Protein AF-X0TX09-F1 (afdb_monomer)

Organism: NCBI:txid412755

Nearest PDB structures (foldseek):
  4jqr-assembly1_A  TM=9.108E-01  e=1.791E-09  Bacteroides caccae ATCC 43185
  9fct-assembly1_A  TM=7.808E-01  e=2.505E-09  Bacteroides thetaiotaomicron VPI-5482
  4e9k-assembly1_A-2  TM=8.462E-01  e=6.805E-08  Bacteroides ovatus ATCC 8483
  8zuh-assembly1_A  TM=3.850E-01  e=6.429E-01  Bos taurus
  5m59-assembly1_C  TM=2.644E-01  e=2.913E+00  Thermochaetoides thermophila

Sequence (280 aa):
AGWAPLPTITLDTADVVEGLYVTNNNYVCYAMLDGDAFSKKFGGDSGNDPDWFLLTITGKDVDGVVTSTVDFYLADYRFADNSADYIVNTWQYVDLTSLGAVKSLEFSLSSSDVGDWGMNTPAYFALDTLMRKSAFVYAETYTEAGVNGYINPDNNWQHAGPQDPNAVINPIFRGWATEVVSYQPAPGLAAQWSDPNMALGPVTGSNIDIVSLGDLSQQQISQGVPPGQITLLFSEPIRQADGYDFVVFENGFVSSANWGNGSVAGQMFAELGYVEVSSN

Structure (mmCIF, N/CA/C/O backbone):
data_AF-X0TX09-F1
#
_entry.id   AF-X0TX09-F1
#
loop_
_atom_site.group_PDB
_atom_site.id
_atom_site.type_symbol
_atom_site.label_atom_id
_atom_site.label_alt_id
_atom_site.label_comp_id
_atom_site.label_asym_id
_atom_site.label_entity_id
_atom_site.label_seq_id
_atom_site.pdbx_PDB_ins_code
_atom_site.Cartn_x
_atom_site.Cartn_y
_atom_site.Cartn_z
_atom_site.occupancy
_atom_site.B_iso_or_equiv
_atom_site.auth_seq_id
_atom_site.auth_comp_id
_atom_site.auth_asym_id
_atom_site.auth_atom_id
_atom_site.pdbx_PDB_model_num
ATOM 1 N N . ALA A 1 1 ? 29.639 -10.937 -12.714 1.00 44.50 1 ALA A N 1
ATOM 2 C CA . ALA A 1 1 ? 28.427 -11.351 -11.979 1.00 44.50 1 ALA A CA 1
ATOM 3 C C . ALA A 1 1 ? 28.803 -11.628 -10.524 1.00 44.50 1 ALA A C 1
ATOM 5 O O . ALA A 1 1 ? 29.465 -12.622 -10.249 1.00 44.50 1 ALA A O 1
ATOM 6 N N . GLY A 1 2 ? 28.522 -10.688 -9.620 1.00 43.94 2 GLY A N 1
ATOM 7 C CA . GLY A 1 2 ? 28.870 -10.792 -8.201 1.00 43.94 2 GLY A CA 1
ATOM 8 C C . GLY A 1 2 ? 27.739 -11.418 -7.386 1.00 43.94 2 GLY A C 1
ATOM 9 O O . GLY A 1 2 ? 26.674 -10.831 -7.304 1.00 43.94 2 GLY A O 1
ATOM 10 N N . TRP A 1 3 ? 27.996 -12.616 -6.856 1.00 54.81 3 TRP A N 1
ATOM 11 C CA . TRP A 1 3 ? 27.703 -13.206 -5.531 1.00 54.81 3 TRP A CA 1
ATOM 12 C C . TRP A 1 3 ? 26.620 -12.667 -4.561 1.00 54.81 3 TRP A C 1
ATOM 14 O O . TRP A 1 3 ? 26.643 -13.058 -3.395 1.00 54.81 3 TRP A O 1
ATOM 24 N N . ALA A 1 4 ? 25.650 -11.857 -4.977 1.00 63.19 4 ALA A N 1
ATOM 25 C CA . ALA A 1 4 ? 24.446 -11.597 -4.186 1.00 63.19 4 ALA A CA 1
ATOM 26 C C . ALA A 1 4 ? 23.253 -12.346 -4.806 1.00 63.19 4 ALA A C 1
ATOM 28 O O . ALA A 1 4 ? 23.084 -12.284 -6.027 1.00 63.19 4 ALA A O 1
ATOM 29 N N . PRO A 1 5 ? 22.444 -13.076 -4.013 1.00 76.00 5 PRO A N 1
ATOM 30 C CA . PRO A 1 5 ? 21.169 -13.592 -4.502 1.00 76.00 5 PRO A CA 1
ATOM 31 C C . PRO A 1 5 ? 20.287 -12.419 -4.945 1.00 76.00 5 PRO A C 1
ATOM 33 O O . PRO A 1 5 ? 20.420 -11.311 -4.417 1.00 76.00 5 PRO A O 1
ATOM 36 N N . LEU A 1 6 ? 19.406 -12.652 -5.922 1.00 84.44 6 LEU A N 1
ATOM 37 C CA . LEU A 1 6 ? 18.465 -11.622 -6.354 1.00 84.44 6 LEU A CA 1
ATOM 38 C C . LEU A 1 6 ? 17.625 -11.150 -5.156 1.00 84.44 6 LEU A C 1
ATOM 40 O O . LEU A 1 6 ? 17.320 -11.955 -4.264 1.00 84.44 6 LEU A O 1
ATOM 44 N N . PRO A 1 7 ? 17.236 -9.862 -5.113 1.00 91.81 7 PRO A N 1
ATOM 45 C CA . PRO A 1 7 ? 16.281 -9.381 -4.127 1.00 91.81 7 PRO A CA 1
ATOM 46 C C . PRO A 1 7 ? 15.058 -10.299 -4.104 1.00 91.81 7 PRO A C 1
ATOM 48 O O . PRO A 1 7 ? 14.473 -10.587 -5.148 1.00 91.81 7 PRO A O 1
ATOM 51 N N . THR A 1 8 ? 14.721 -10.799 -2.917 1.00 95.25 8 THR A N 1
ATOM 52 C CA . THR A 1 8 ? 13.690 -11.824 -2.739 1.00 95.25 8 THR A CA 1
ATOM 53 C C . THR A 1 8 ? 12.787 -11.457 -1.572 1.00 95.25 8 THR A C 1
ATOM 55 O O . THR A 1 8 ? 13.274 -11.174 -0.477 1.00 95.25 8 THR A O 1
ATOM 58 N N . ILE A 1 9 ? 11.473 -11.535 -1.776 1.00 95.12 9 ILE A N 1
ATOM 59 C CA . ILE A 1 9 ? 10.480 -11.550 -0.696 1.00 95.12 9 ILE A CA 1
ATOM 60 C C . ILE A 1 9 ? 10.050 -12.998 -0.476 1.00 95.12 9 ILE A C 1
ATOM 62 O O . ILE A 1 9 ? 9.703 -13.688 -1.430 1.00 95.12 9 ILE A O 1
ATOM 66 N N . THR A 1 10 ? 10.055 -13.460 0.774 1.00 95.50 10 THR A N 1
ATOM 67 C CA . THR A 1 10 ? 9.573 -14.800 1.150 1.00 95.50 10 THR A CA 1
ATOM 68 C C . THR A 1 10 ? 8.326 -14.670 2.012 1.00 95.50 10 THR A C 1
ATOM 70 O O . THR A 1 10 ? 8.327 -13.926 2.988 1.00 95.50 10 THR A O 1
ATOM 73 N N . LEU A 1 11 ? 7.269 -15.395 1.653 1.00 91.62 11 LEU A N 1
ATOM 74 C CA . LEU A 1 11 ? 6.019 -15.440 2.407 1.00 91.62 11 LEU A CA 1
ATOM 75 C C . LEU A 1 11 ? 6.108 -16.481 3.529 1.00 91.62 11 LEU A C 1
ATOM 77 O O . LEU A 1 11 ? 6.751 -17.520 3.361 1.00 91.62 11 LEU A O 1
ATOM 81 N N . ASP A 1 12 ? 5.415 -16.270 4.649 1.00 90.06 12 ASP A N 1
ATOM 82 C CA . ASP A 1 12 ? 5.381 -17.240 5.758 1.00 90.06 12 ASP A CA 1
ATOM 83 C C . ASP A 1 12 ? 4.742 -18.570 5.337 1.00 90.06 12 ASP A C 1
ATOM 85 O O . ASP A 1 12 ? 5.216 -19.654 5.685 1.00 90.06 12 ASP A O 1
ATOM 89 N N . THR A 1 13 ? 3.730 -18.499 4.475 1.00 88.31 13 THR A N 1
ATOM 90 C CA . THR A 1 13 ? 3.063 -19.638 3.835 1.00 88.31 13 THR A CA 1
ATOM 91 C C . THR A 1 13 ? 2.939 -19.381 2.337 1.00 88.31 13 THR A C 1
ATOM 93 O O . THR A 1 13 ? 2.948 -18.229 1.913 1.00 88.31 13 THR A O 1
ATOM 96 N N . ALA A 1 14 ? 2.914 -20.447 1.532 1.00 91.62 14 ALA A N 1
ATOM 97 C CA . ALA A 1 14 ? 2.706 -20.285 0.098 1.00 91.62 14 ALA A CA 1
ATOM 98 C C . ALA A 1 14 ? 1.273 -19.814 -0.158 1.00 91.62 14 ALA A C 1
ATOM 100 O O . ALA A 1 14 ? 0.335 -20.396 0.385 1.00 91.62 14 ALA A O 1
ATOM 101 N N . ASP A 1 15 ? 1.124 -18.775 -0.970 1.00 90.94 15 ASP A N 1
ATOM 102 C CA . ASP A 1 15 ? -0.154 -18.111 -1.199 1.00 90.94 15 ASP A CA 1
ATOM 103 C C . ASP A 1 15 ? -0.186 -17.456 -2.584 1.00 90.94 15 ASP A C 1
ATOM 105 O O . ASP A 1 15 ? 0.848 -17.272 -3.228 1.00 90.94 15 ASP A O 1
ATOM 109 N N . VAL A 1 16 ? -1.377 -17.113 -3.062 1.00 90.69 16 VAL A N 1
ATOM 110 C CA . VAL A 1 16 ? -1.533 -16.293 -4.263 1.00 90.69 16 VAL A CA 1
ATOM 111 C C . VAL A 1 16 ? -1.270 -14.840 -3.888 1.00 90.69 16 VAL A C 1
ATOM 113 O O . VAL A 1 16 ? -1.861 -14.314 -2.949 1.00 90.69 16 VAL A O 1
ATOM 116 N N . VAL A 1 17 ? -0.406 -14.170 -4.641 1.00 91.81 17 VAL A N 1
ATOM 117 C CA . VAL A 1 17 ? -0.196 -12.723 -4.532 1.00 91.81 17 VAL A CA 1
ATOM 118 C C . VAL A 1 17 ? -1.056 -12.052 -5.600 1.00 91.81 17 VAL A C 1
ATOM 120 O O . VAL A 1 17 ? -0.924 -12.366 -6.777 1.00 91.81 17 VAL A O 1
ATOM 123 N N . GLU A 1 18 ? -1.962 -11.162 -5.194 1.00 91.56 18 GLU A N 1
ATOM 124 C CA . GLU A 1 18 ? -2.808 -10.393 -6.116 1.00 91.56 18 GLU A CA 1
ATOM 125 C C . GLU A 1 18 ? -1.971 -9.393 -6.902 1.00 91.56 18 GLU A C 1
ATOM 127 O O . GLU A 1 18 ? -2.097 -9.288 -8.115 1.00 91.56 18 GLU A O 1
ATOM 132 N N . GLY A 1 19 ? -1.099 -8.660 -6.219 1.00 93.56 19 GLY A N 1
ATOM 133 C CA . GLY A 1 19 ? -0.280 -7.652 -6.863 1.00 93.56 19 GLY A CA 1
ATOM 134 C C . GLY A 1 19 ? 0.569 -6.872 -5.882 1.00 93.56 19 GLY A C 1
ATOM 135 O O . GLY A 1 19 ? 0.615 -7.171 -4.689 1.00 93.56 19 GLY A O 1
ATOM 136 N N . LEU A 1 20 ? 1.244 -5.860 -6.399 1.00 95.31 20 LEU A N 1
ATOM 137 C CA . LEU A 1 20 ? 2.030 -4.908 -5.622 1.00 95.31 20 LEU A CA 1
ATOM 138 C C . LEU A 1 20 ? 2.088 -3.568 -6.351 1.00 95.31 20 LEU A C 1
ATOM 140 O O . LEU A 1 20 ? 1.718 -3.488 -7.523 1.00 95.31 20 LEU A O 1
ATOM 144 N N . TYR A 1 21 ? 2.563 -2.529 -5.674 1.00 95.88 21 TYR A N 1
ATOM 145 C CA . TYR A 1 21 ? 2.831 -1.241 -6.299 1.00 95.88 21 TYR A CA 1
ATOM 146 C C . TYR A 1 21 ? 4.329 -1.052 -6.517 1.00 95.88 21 TYR A C 1
ATOM 148 O O . TYR A 1 21 ? 5.138 -1.386 -5.651 1.00 95.88 21 TYR A O 1
ATOM 156 N N . VAL A 1 22 ? 4.701 -0.501 -7.672 1.00 98.06 22 VAL A N 1
ATOM 157 C CA . VAL A 1 22 ? 6.089 -0.148 -8.005 1.00 98.06 22 VAL A CA 1
ATOM 158 C C . VAL A 1 22 ? 6.201 1.273 -8.533 1.00 98.06 22 VAL A C 1
ATOM 160 O O . VAL A 1 22 ? 5.259 1.817 -9.110 1.00 98.06 22 VAL A O 1
ATOM 163 N N . THR A 1 23 ? 7.377 1.867 -8.366 1.00 98.31 23 THR A N 1
ATOM 164 C CA . THR A 1 23 ? 7.778 3.099 -9.053 1.00 98.31 23 THR A CA 1
ATOM 165 C C . THR A 1 23 ? 9.300 3.155 -9.194 1.00 98.31 23 THR A C 1
ATOM 167 O O . THR A 1 23 ? 10.031 2.429 -8.511 1.00 98.31 23 THR A O 1
ATOM 170 N N . ASN A 1 24 ? 9.810 4.024 -10.065 1.00 98.31 24 ASN A N 1
ATOM 171 C CA . ASN A 1 24 ? 11.234 4.342 -10.068 1.00 98.31 24 ASN A CA 1
ATOM 172 C C . ASN A 1 24 ? 11.590 5.190 -8.842 1.00 98.31 24 ASN A C 1
ATOM 174 O O . ASN A 1 24 ? 10.818 6.047 -8.405 1.00 98.31 24 ASN A O 1
ATOM 178 N N . ASN A 1 25 ? 12.796 4.994 -8.308 1.00 94.25 25 ASN A N 1
ATOM 179 C CA . ASN A 1 25 ? 13.342 5.932 -7.331 1.00 94.25 25 ASN A CA 1
ATOM 180 C C . ASN A 1 25 ? 13.900 7.187 -8.034 1.00 94.25 25 ASN A C 1
ATOM 182 O O . ASN A 1 25 ? 14.002 7.243 -9.262 1.00 94.25 25 ASN A O 1
ATOM 186 N N . ASN A 1 26 ? 14.294 8.200 -7.254 1.00 94.69 26 ASN A N 1
ATOM 187 C CA . ASN A 1 26 ? 14.781 9.460 -7.821 1.00 94.69 26 ASN A CA 1
ATOM 188 C C . ASN A 1 26 ? 16.004 9.270 -8.734 1.00 94.69 26 ASN A C 1
ATOM 190 O O . ASN A 1 26 ? 16.086 9.904 -9.781 1.00 94.69 26 ASN A O 1
ATOM 194 N N . TYR A 1 27 ? 16.938 8.398 -8.352 1.00 95.06 27 TYR A N 1
ATOM 195 C CA . TYR A 1 27 ? 18.190 8.221 -9.068 1.00 95.06 27 TYR A CA 1
ATOM 196 C C . TYR A 1 27 ? 17.943 7.645 -10.462 1.00 95.06 27 TYR A C 1
ATOM 198 O O . TYR A 1 27 ? 18.428 8.202 -11.442 1.00 95.06 27 TYR A O 1
ATOM 206 N N . VAL A 1 28 ? 17.134 6.589 -10.563 1.00 95.94 28 VAL A N 1
ATOM 207 C CA . VAL A 1 28 ? 16.839 5.932 -11.844 1.00 95.94 28 VAL A CA 1
ATOM 208 C C . VAL A 1 28 ? 16.058 6.883 -12.755 1.00 95.94 28 VAL A C 1
ATOM 210 O O . VAL A 1 28 ? 16.394 7.006 -13.930 1.00 95.94 28 VAL A O 1
ATOM 213 N N . CYS A 1 29 ? 15.086 7.626 -12.208 1.00 96.06 29 CYS A N 1
ATOM 214 C CA . CYS A 1 29 ? 14.361 8.656 -12.958 1.00 96.06 29 CYS A CA 1
ATOM 215 C C . CYS A 1 29 ? 15.306 9.678 -13.601 1.00 96.06 29 CYS A C 1
ATOM 217 O O . CYS A 1 29 ? 15.217 9.906 -14.803 1.00 96.06 29 CYS A O 1
ATOM 219 N N . TYR A 1 30 ? 16.218 10.279 -12.829 1.00 97.19 30 TYR A N 1
ATOM 220 C CA . TYR A 1 30 ? 17.146 11.279 -13.367 1.00 97.19 30 TYR A CA 1
ATOM 221 C C . TYR A 1 30 ? 18.175 10.675 -14.325 1.00 97.19 30 TYR A C 1
ATOM 223 O O . TYR A 1 30 ? 18.475 11.288 -15.345 1.00 97.19 30 TYR A O 1
ATOM 231 N N . ALA A 1 31 ? 18.662 9.462 -14.053 1.00 97.38 31 ALA A N 1
ATOM 232 C CA . ALA A 1 31 ? 19.574 8.769 -14.959 1.00 97.38 31 ALA A CA 1
ATOM 233 C C . ALA A 1 31 ? 18.937 8.547 -16.342 1.00 97.38 31 ALA A C 1
ATOM 235 O O . ALA A 1 31 ? 19.586 8.787 -17.354 1.00 97.38 31 ALA A O 1
ATOM 236 N N . MET A 1 32 ? 17.658 8.161 -16.403 1.00 98.06 32 MET A N 1
ATOM 237 C CA . MET A 1 32 ? 16.949 7.992 -17.678 1.00 98.06 32 MET A CA 1
ATOM 238 C C . MET A 1 32 ? 16.564 9.332 -18.326 1.00 98.06 32 MET A C 1
ATOM 240 O O . MET A 1 32 ? 16.654 9.459 -19.545 1.00 98.06 32 MET A O 1
ATOM 244 N N . LEU A 1 33 ? 16.158 10.340 -17.544 1.00 96.94 33 LEU A N 1
ATOM 245 C CA . LEU A 1 33 ? 15.747 11.655 -18.065 1.00 96.94 33 LEU A CA 1
ATOM 246 C C . LEU A 1 33 ? 16.909 12.469 -18.645 1.00 96.94 33 LEU A C 1
ATOM 248 O O . LEU A 1 33 ? 16.769 13.066 -19.715 1.00 96.94 33 LEU A O 1
ATOM 252 N N . ASP A 1 34 ? 18.036 12.498 -17.934 1.00 97.00 34 ASP A N 1
ATOM 253 C CA . ASP A 1 34 ? 19.136 13.431 -18.192 1.00 97.00 34 ASP A CA 1
ATOM 254 C C . ASP A 1 34 ? 20.441 12.726 -18.594 1.00 97.00 34 ASP A C 1
ATOM 256 O O . ASP A 1 34 ? 21.324 13.356 -19.181 1.00 97.00 34 ASP A O 1
ATOM 260 N N . GLY A 1 35 ? 20.563 11.422 -18.328 1.00 96.31 35 GLY A N 1
ATOM 261 C CA . GLY A 1 35 ? 21.836 10.709 -18.394 1.00 96.31 35 GLY A CA 1
ATOM 262 C C . GLY A 1 35 ? 22.764 11.065 -17.228 1.00 96.31 35 GLY A C 1
ATOM 263 O O . GLY A 1 35 ? 22.536 12.004 -16.463 1.00 96.31 35 GLY A O 1
ATOM 264 N N . ASP A 1 36 ? 23.850 10.313 -17.087 1.00 93.50 36 ASP A N 1
ATOM 265 C CA . ASP A 1 36 ? 24.949 10.645 -16.181 1.00 93.50 36 ASP A CA 1
ATOM 266 C C . ASP A 1 36 ? 26.302 10.190 -16.765 1.00 93.50 36 ASP A C 1
ATOM 268 O O . ASP A 1 36 ? 26.444 9.988 -17.970 1.00 93.50 36 ASP A O 1
ATOM 272 N N . ALA A 1 37 ? 27.347 10.092 -15.935 1.00 93.25 37 ALA A N 1
ATOM 273 C CA . ALA A 1 37 ? 28.673 9.666 -16.392 1.00 93.25 37 ALA A CA 1
ATOM 274 C C . ALA A 1 37 ? 28.728 8.197 -16.868 1.00 93.25 37 ALA A C 1
ATOM 276 O O . ALA A 1 37 ? 29.724 7.800 -17.476 1.00 93.25 37 ALA A O 1
ATOM 277 N N . PHE A 1 38 ? 27.702 7.399 -16.569 1.00 93.12 38 PHE A N 1
ATOM 278 C CA . PHE A 1 38 ? 27.614 5.972 -16.870 1.00 93.12 38 PHE A CA 1
ATOM 279 C C . PHE A 1 38 ? 26.383 5.635 -17.717 1.00 93.12 38 PHE A C 1
ATOM 281 O O . PHE A 1 38 ? 26.505 4.862 -18.663 1.00 93.12 38 PHE A O 1
ATOM 288 N N . SER A 1 39 ? 25.227 6.211 -17.385 1.00 95.38 39 SER A N 1
ATOM 289 C CA . SER A 1 39 ? 23.939 5.954 -18.031 1.00 95.38 39 SER A CA 1
ATOM 290 C C . SER A 1 39 ? 23.678 6.950 -19.151 1.00 95.38 39 SER A C 1
ATOM 292 O O . SER A 1 39 ? 23.946 8.146 -19.006 1.00 95.38 39 SER A O 1
ATOM 294 N N . LYS A 1 40 ? 23.089 6.488 -20.251 1.00 96.00 40 LYS A N 1
ATOM 295 C CA . LYS A 1 40 ? 22.633 7.388 -21.315 1.00 96.00 40 LYS A CA 1
ATOM 296 C C . LYS A 1 40 ? 21.235 7.927 -21.016 1.00 96.00 40 LYS A C 1
ATOM 298 O O . LYS A 1 40 ? 20.409 7.251 -20.408 1.00 96.00 40 LYS A O 1
ATOM 303 N N . LYS A 1 41 ? 20.949 9.118 -21.539 1.00 97.75 41 LYS A N 1
ATOM 304 C CA . LYS A 1 41 ? 19.585 9.647 -21.610 1.00 97.75 41 LYS A CA 1
ATOM 305 C C . LYS A 1 41 ? 18.714 8.758 -22.509 1.00 97.75 41 LYS A C 1
ATOM 307 O O . LYS A 1 41 ? 19.105 8.450 -23.639 1.00 97.75 41 LYS A O 1
ATOM 312 N N . PHE A 1 42 ? 17.525 8.398 -22.036 1.00 98.38 42 PHE A N 1
ATOM 313 C CA . PHE A 1 42 ? 16.543 7.640 -22.811 1.00 98.38 42 PHE A CA 1
ATOM 314 C C . PHE A 1 42 ? 15.946 8.491 -23.938 1.00 98.38 42 PHE A C 1
ATOM 316 O O . PHE A 1 42 ? 15.734 9.697 -23.786 1.00 98.38 42 PHE A O 1
ATOM 323 N N . GLY A 1 43 ? 15.740 7.873 -25.102 1.00 97.44 43 GLY A N 1
ATOM 324 C CA . GLY A 1 43 ? 15.381 8.571 -26.339 1.00 97.44 43 GLY A CA 1
ATOM 325 C C . GLY A 1 43 ? 16.577 9.254 -27.020 1.00 97.44 43 GLY A C 1
ATOM 326 O O . GLY A 1 43 ? 16.457 9.726 -28.152 1.00 97.44 43 GLY A O 1
ATOM 327 N N . GLY A 1 44 ? 17.749 9.295 -26.381 1.00 95.44 44 GLY A N 1
ATOM 328 C CA . GLY A 1 44 ? 18.939 9.959 -26.910 1.00 95.44 44 GLY A CA 1
ATOM 329 C C . GLY A 1 44 ? 18.740 11.464 -27.141 1.00 95.44 44 GLY A C 1
ATOM 330 O O . GLY A 1 44 ? 17.795 12.090 -26.649 1.00 95.44 44 GLY A O 1
ATOM 331 N N . ASP A 1 45 ? 19.633 12.072 -27.925 1.00 92.81 45 ASP A N 1
ATOM 332 C CA . ASP A 1 45 ? 19.590 13.518 -28.203 1.00 92.81 45 ASP A CA 1
ATOM 333 C C . ASP A 1 45 ? 18.361 13.928 -29.027 1.00 92.81 45 ASP A C 1
ATOM 335 O O . ASP A 1 45 ? 17.858 15.045 -28.901 1.00 92.81 45 ASP A O 1
ATOM 339 N N . SER A 1 46 ? 17.880 13.021 -29.881 1.00 92.69 46 SER A N 1
ATOM 340 C CA . SER A 1 46 ? 16.750 13.272 -30.780 1.00 92.69 46 SER A CA 1
ATOM 341 C C . SER A 1 46 ? 15.388 12.947 -30.162 1.00 92.69 46 SER A C 1
ATOM 343 O O . SER A 1 46 ? 14.364 13.332 -30.726 1.00 92.69 46 SER A O 1
ATOM 345 N N . GLY A 1 47 ? 15.378 12.236 -29.032 1.00 93.38 47 GLY A N 1
ATOM 346 C CA . GLY A 1 47 ? 14.183 11.674 -28.41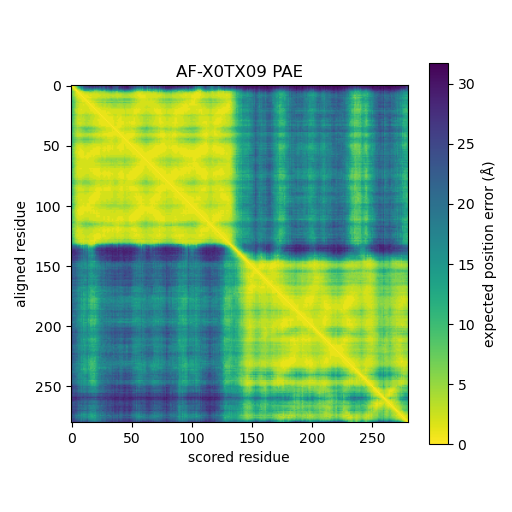1 1.00 93.38 47 GLY A CA 1
ATOM 347 C C . GLY A 1 47 ? 13.655 10.396 -29.071 1.00 93.38 47 GLY A C 1
ATOM 348 O O . GLY A 1 47 ? 12.604 9.947 -28.651 1.00 93.38 47 GLY A O 1
ATOM 349 N N . ASN A 1 48 ? 14.321 9.835 -30.091 1.00 95.31 48 ASN A N 1
ATOM 350 C CA . ASN A 1 48 ? 13.825 8.695 -30.883 1.00 95.31 48 ASN A CA 1
ATOM 351 C C . ASN A 1 48 ? 14.555 7.366 -30.629 1.00 95.31 48 ASN A C 1
ATOM 353 O O . ASN A 1 48 ? 14.265 6.380 -31.311 1.00 95.31 48 ASN A O 1
ATOM 357 N N . ASP A 1 49 ? 15.548 7.330 -29.739 1.00 97.38 49 ASP A N 1
ATOM 358 C CA . ASP A 1 49 ? 16.237 6.074 -29.446 1.00 97.38 49 ASP A CA 1
ATOM 359 C C . ASP A 1 49 ? 15.273 5.119 -28.714 1.00 97.38 49 ASP A C 1
ATOM 361 O O . ASP A 1 49 ? 14.698 5.505 -27.695 1.00 97.38 49 ASP A O 1
ATOM 365 N N . PRO A 1 50 ? 15.098 3.874 -29.197 1.00 97.44 50 PRO A N 1
ATOM 366 C CA . PRO A 1 50 ? 14.158 2.930 -28.606 1.00 97.44 50 PRO A CA 1
ATOM 367 C C . PRO A 1 50 ? 14.717 2.367 -27.297 1.00 97.44 50 PRO A C 1
ATOM 369 O O . PRO A 1 50 ? 15.382 1.326 -27.281 1.00 97.44 50 PRO A O 1
ATOM 372 N N . ASP A 1 51 ? 14.435 3.061 -26.200 1.00 98.56 51 ASP A N 1
ATOM 373 C CA . ASP A 1 51 ? 14.908 2.710 -24.866 1.00 98.56 51 ASP A CA 1
ATOM 374 C C . ASP A 1 51 ? 13.824 2.116 -23.973 1.00 98.56 51 ASP A C 1
ATOM 376 O O . ASP A 1 51 ? 12.634 2.326 -24.184 1.00 98.56 51 ASP A O 1
ATOM 380 N N . TRP A 1 52 ? 14.226 1.330 -22.979 1.00 98.69 52 TRP A N 1
ATOM 381 C CA . TRP A 1 52 ? 13.299 0.730 -22.024 1.00 98.69 52 TRP A CA 1
ATOM 382 C C . TRP A 1 52 ? 14.016 0.310 -20.746 1.00 98.69 52 TRP A C 1
ATOM 384 O O . TRP A 1 52 ? 15.204 -0.011 -20.756 1.00 98.69 52 TRP A O 1
ATOM 394 N N . PHE A 1 53 ? 13.262 0.261 -19.651 1.00 98.81 53 PHE A N 1
ATOM 395 C CA . PHE A 1 53 ? 13.705 -0.271 -18.368 1.00 98.81 53 PHE A CA 1
ATOM 396 C C . PHE A 1 53 ? 12.637 -1.222 -17.829 1.00 98.81 53 PHE A C 1
ATOM 398 O O . PHE A 1 53 ? 11.474 -0.842 -17.701 1.00 98.81 53 PHE A O 1
ATOM 405 N N . LEU A 1 54 ? 13.009 -2.473 -17.566 1.00 98.75 54 LEU A N 1
ATOM 406 C CA . LEU A 1 54 ? 12.094 -3.576 -17.280 1.00 98.75 54 LEU A CA 1
ATOM 407 C C . LEU A 1 54 ? 12.364 -4.174 -15.902 1.00 98.75 54 LEU A C 1
ATOM 409 O O . LEU A 1 54 ? 13.489 -4.579 -15.602 1.00 98.75 54 LEU A O 1
ATOM 413 N N . LEU A 1 55 ? 11.299 -4.304 -15.116 1.00 98.69 55 LEU A N 1
ATOM 414 C CA . LEU A 1 55 ? 11.229 -5.138 -13.927 1.00 98.69 55 LEU A CA 1
ATOM 415 C C . LEU A 1 55 ? 10.597 -6.484 -14.282 1.00 98.69 55 LEU A C 1
ATOM 417 O O . LEU A 1 55 ? 9.462 -6.530 -14.747 1.00 98.69 55 LEU A O 1
ATOM 421 N N . THR A 1 56 ? 11.303 -7.572 -13.992 1.00 98.69 56 THR A N 1
ATOM 422 C CA . THR A 1 56 ? 10.765 -8.934 -14.060 1.00 98.69 56 THR A CA 1
ATOM 423 C C . THR A 1 56 ? 10.575 -9.470 -12.647 1.00 98.69 56 THR A C 1
ATOM 425 O O . THR A 1 56 ? 11.520 -9.514 -11.852 1.00 98.69 56 THR A O 1
ATOM 428 N N . ILE A 1 57 ? 9.349 -9.889 -12.343 1.00 98.62 57 ILE A N 1
ATOM 429 C CA . ILE A 1 57 ? 8.925 -10.449 -11.060 1.00 98.62 57 ILE A CA 1
ATOM 430 C C . ILE A 1 57 ? 8.690 -11.944 -11.258 1.00 98.62 57 ILE A C 1
ATOM 432 O O . ILE A 1 57 ? 7.790 -12.356 -11.987 1.00 98.62 57 ILE A O 1
ATOM 436 N N . THR A 1 58 ? 9.521 -12.768 -10.627 1.00 98.56 58 THR A N 1
ATOM 437 C CA . THR A 1 58 ? 9.489 -14.228 -10.752 1.00 98.56 58 THR A CA 1
ATOM 438 C C . THR A 1 58 ? 8.840 -14.845 -9.524 1.00 98.56 58 THR A C 1
ATOM 440 O O . THR A 1 58 ? 9.351 -14.697 -8.414 1.00 98.56 58 THR A O 1
ATOM 443 N N . GLY A 1 59 ? 7.741 -15.569 -9.720 1.00 98.12 59 GLY A N 1
ATOM 444 C CA . GLY A 1 59 ? 7.111 -16.372 -8.677 1.00 98.12 59 GLY A CA 1
ATOM 445 C C .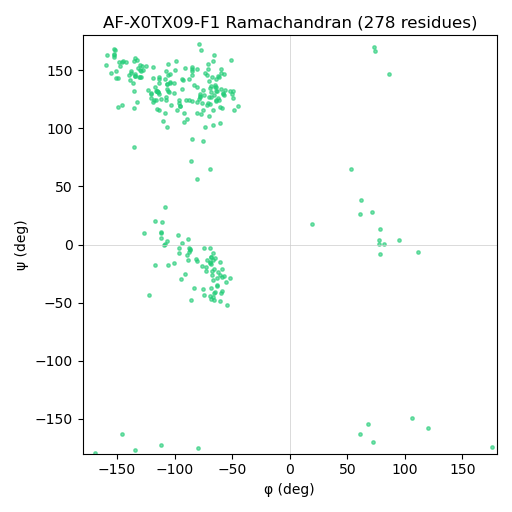 GLY A 1 59 ? 7.788 -17.731 -8.537 1.00 98.12 59 GLY A C 1
ATOM 446 O O . GLY A 1 59 ? 8.093 -18.374 -9.543 1.00 98.12 59 GLY A O 1
ATOM 447 N N . LYS A 1 60 ? 8.021 -18.186 -7.304 1.00 98.12 60 LYS A N 1
ATOM 448 C CA . LYS A 1 60 ? 8.558 -19.524 -7.015 1.00 98.12 60 LYS A CA 1
ATOM 449 C C . LYS A 1 60 ? 7.735 -20.249 -5.965 1.00 98.12 60 LYS A C 1
ATOM 451 O O . LYS A 1 60 ? 7.257 -19.620 -5.026 1.00 98.12 60 LYS A O 1
ATOM 456 N N . ASP A 1 61 ? 7.582 -21.559 -6.106 1.00 96.50 61 ASP A N 1
ATOM 457 C CA . ASP A 1 61 ? 6.872 -22.412 -5.151 1.00 96.50 61 ASP A CA 1
ATOM 458 C C . ASP A 1 61 ? 7.726 -22.778 -3.919 1.00 96.50 61 ASP A C 1
ATOM 460 O O . ASP A 1 61 ? 8.833 -22.273 -3.720 1.00 96.50 61 ASP A O 1
ATOM 464 N N . VAL A 1 62 ? 7.188 -23.644 -3.054 1.00 96.31 62 VAL A N 1
ATOM 465 C CA . VAL A 1 62 ? 7.848 -24.082 -1.809 1.00 96.31 62 VAL A CA 1
ATOM 466 C C . VAL A 1 62 ? 9.162 -24.831 -2.031 1.00 96.31 62 VAL A C 1
ATOM 468 O O . VAL A 1 62 ? 10.005 -24.824 -1.135 1.00 96.31 62 VAL A O 1
ATOM 471 N N . ASP A 1 63 ? 9.346 -25.431 -3.207 1.00 96.06 63 ASP A N 1
ATOM 472 C CA . ASP A 1 63 ? 10.550 -26.166 -3.595 1.00 96.06 63 ASP A CA 1
ATOM 473 C C . ASP A 1 63 ? 11.549 -25.264 -4.349 1.00 96.06 63 ASP A C 1
ATOM 475 O O . ASP A 1 63 ? 12.626 -25.707 -4.755 1.00 96.06 63 ASP A O 1
ATOM 479 N N . GLY A 1 64 ? 11.216 -23.978 -4.521 1.00 95.19 64 GLY A N 1
ATOM 480 C CA . GLY A 1 64 ? 12.023 -22.994 -5.240 1.00 95.19 64 GLY A CA 1
ATOM 481 C C . GLY A 1 64 ? 11.905 -23.093 -6.762 1.00 95.19 64 GLY A C 1
ATOM 482 O O . GLY A 1 64 ? 12.718 -22.495 -7.476 1.00 95.19 64 GLY A O 1
ATOM 483 N N . VAL A 1 65 ? 10.920 -23.834 -7.275 1.00 97.06 65 VAL A N 1
ATOM 484 C CA . VAL A 1 65 ? 10.658 -23.967 -8.711 1.00 97.06 65 VAL A CA 1
ATOM 485 C C . VAL A 1 65 ? 9.870 -22.754 -9.188 1.00 97.06 65 VAL A C 1
ATOM 487 O O . VAL A 1 65 ? 8.923 -22.319 -8.539 1.00 97.06 65 VAL A O 1
ATOM 490 N N . VAL A 1 66 ? 10.268 -22.192 -10.331 1.00 97.81 66 VAL A N 1
ATOM 491 C CA . VAL A 1 66 ? 9.569 -21.052 -10.939 1.00 97.81 66 VAL A CA 1
ATOM 492 C C . VAL A 1 66 ? 8.159 -21.468 -11.350 1.00 97.81 66 VAL A C 1
ATOM 494 O O . VAL A 1 66 ? 7.998 -22.407 -12.129 1.00 97.81 66 VAL A O 1
ATOM 497 N N . THR A 1 67 ? 7.152 -20.746 -10.858 1.00 95.44 67 THR A N 1
ATOM 498 C CA . THR A 1 67 ? 5.748 -20.942 -11.239 1.00 95.44 67 THR A CA 1
ATOM 499 C C . THR A 1 67 ? 5.417 -20.162 -12.507 1.00 95.44 67 THR A C 1
ATOM 501 O O . THR A 1 67 ? 4.829 -20.711 -13.436 1.00 95.44 67 THR A O 1
ATOM 504 N N . SER A 1 68 ? 5.812 -18.888 -12.554 1.00 97.94 68 SER A N 1
ATOM 505 C CA . SER A 1 68 ? 5.646 -17.981 -13.691 1.00 97.94 68 SER A CA 1
ATOM 506 C C . SER A 1 68 ? 6.460 -16.695 -13.480 1.00 97.94 68 SER A C 1
ATOM 508 O O . SER A 1 68 ? 7.125 -16.518 -12.454 1.00 97.94 68 SER A O 1
ATOM 510 N N . THR A 1 69 ? 6.379 -15.781 -14.444 1.00 98.19 69 THR A N 1
ATOM 511 C CA . THR A 1 69 ? 7.009 -14.456 -14.419 1.00 98.19 69 THR A CA 1
ATOM 512 C C . THR A 1 69 ? 6.030 -13.380 -14.882 1.00 98.19 69 THR A C 1
ATOM 514 O O . THR A 1 69 ? 5.234 -13.621 -15.790 1.00 98.19 69 THR A O 1
ATOM 517 N N . VAL A 1 70 ? 6.122 -12.185 -14.300 1.00 98.69 70 VAL A N 1
ATOM 518 C CA . VAL A 1 70 ? 5.426 -10.973 -14.755 1.00 98.69 70 VAL A CA 1
ATOM 519 C C . VAL A 1 70 ? 6.458 -9.907 -15.097 1.00 98.69 70 VAL A C 1
ATOM 521 O O . VAL A 1 70 ? 7.347 -9.625 -14.297 1.00 98.69 70 VAL A O 1
ATOM 524 N N . ASP A 1 71 ? 6.308 -9.315 -16.276 1.00 98.69 71 ASP A N 1
ATOM 525 C CA . ASP A 1 71 ? 7.159 -8.248 -16.790 1.00 98.69 71 ASP A CA 1
ATOM 526 C C . ASP A 1 71 ? 6.425 -6.907 -16.697 1.00 98.69 71 ASP A C 1
ATOM 528 O O . ASP A 1 71 ? 5.276 -6.785 -17.126 1.00 98.69 71 ASP A O 1
ATOM 532 N N . PHE A 1 72 ? 7.095 -5.891 -16.155 1.00 98.69 72 PHE A N 1
ATOM 533 C CA . PHE A 1 72 ? 6.565 -4.540 -16.013 1.00 98.69 72 PHE A CA 1
ATOM 534 C C . PHE A 1 72 ? 7.599 -3.490 -16.431 1.00 98.69 72 PHE A C 1
ATOM 536 O O . PHE A 1 72 ? 8.667 -3.367 -15.826 1.00 98.69 72 PHE A O 1
ATOM 543 N N . TYR A 1 73 ? 7.283 -2.710 -17.467 1.00 98.69 73 TYR A N 1
ATOM 544 C CA . TYR A 1 73 ? 8.156 -1.640 -17.947 1.00 98.69 73 TYR A CA 1
ATOM 545 C C . TYR A 1 73 ? 8.068 -0.410 -17.038 1.00 98.69 73 TYR A C 1
ATOM 547 O O . TYR A 1 73 ? 7.058 0.291 -17.008 1.00 98.69 73 TYR A O 1
ATOM 555 N N . LEU A 1 74 ? 9.164 -0.133 -16.334 1.00 98.75 74 LEU A N 1
ATOM 556 C CA . LEU A 1 74 ? 9.380 1.070 -15.530 1.00 98.75 74 LEU A CA 1
ATOM 557 C C . LEU A 1 74 ?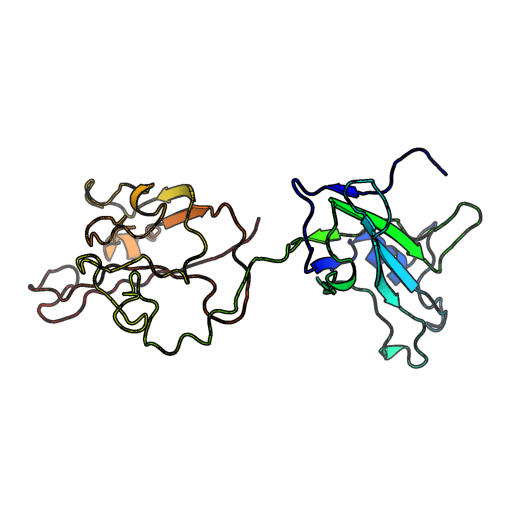 9.701 2.302 -16.395 1.00 98.75 74 LEU A C 1
ATOM 559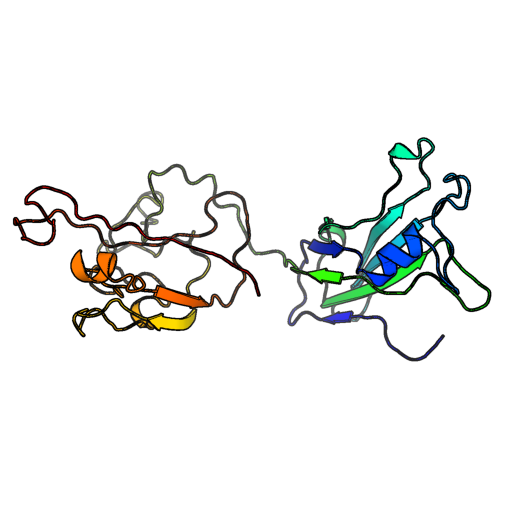 O O . LEU A 1 74 ? 9.568 3.434 -15.926 1.00 98.75 74 LEU A O 1
ATOM 563 N N . ALA A 1 75 ? 10.105 2.089 -17.646 1.00 98.75 75 ALA A N 1
ATOM 564 C CA . ALA A 1 75 ? 10.158 3.094 -18.701 1.00 98.75 75 ALA A CA 1
ATOM 565 C C . ALA A 1 75 ? 10.060 2.410 -20.071 1.00 98.75 75 ALA A C 1
ATOM 567 O O . ALA A 1 75 ? 10.568 1.294 -20.235 1.00 98.75 75 ALA A O 1
ATOM 568 N N . ASP A 1 76 ? 9.444 3.074 -21.047 1.00 98.62 76 ASP A N 1
ATOM 569 C CA . ASP A 1 76 ? 9.351 2.583 -22.424 1.00 98.62 76 ASP A CA 1
ATOM 570 C C . ASP A 1 76 ? 9.305 3.757 -23.416 1.00 98.62 76 ASP A C 1
ATOM 572 O O . ASP A 1 76 ? 8.409 4.595 -23.353 1.00 98.62 76 ASP A O 1
ATOM 576 N N . TYR A 1 77 ? 10.312 3.819 -24.288 1.00 98.44 77 TYR A N 1
ATOM 577 C CA . TYR A 1 77 ? 10.537 4.822 -25.339 1.00 98.44 77 TYR A CA 1
ATOM 578 C C . TYR A 1 77 ? 10.509 4.174 -26.734 1.00 98.44 77 TYR A C 1
ATOM 580 O O . TYR A 1 77 ? 11.095 4.658 -27.701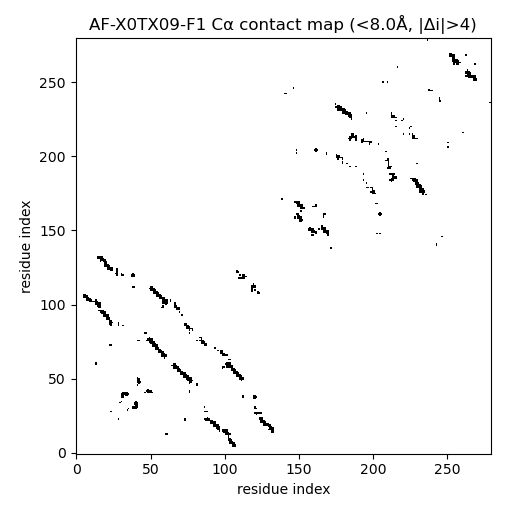 1.00 98.44 77 TYR A O 1
ATOM 588 N N . ARG A 1 78 ? 9.904 2.987 -26.854 1.00 98.19 78 ARG A N 1
ATOM 589 C CA . ARG A 1 78 ? 9.855 2.238 -28.120 1.00 98.19 78 ARG A CA 1
ATOM 590 C C . ARG A 1 78 ? 8.648 2.611 -28.981 1.00 98.19 78 ARG A C 1
ATOM 592 O O . ARG A 1 78 ? 8.414 1.958 -30.002 1.00 98.19 78 ARG A O 1
ATOM 599 N N . PHE A 1 79 ? 7.849 3.595 -28.573 1.00 97.56 79 PHE A N 1
ATOM 600 C CA . PHE A 1 79 ? 6.648 3.981 -29.301 1.00 97.56 79 PHE A CA 1
ATOM 601 C C . PHE A 1 79 ? 7.008 4.740 -30.581 1.00 97.56 79 PHE A C 1
ATOM 603 O O . PHE A 1 79 ? 7.995 5.458 -30.659 1.00 97.56 79 PHE A O 1
ATOM 610 N N . ALA A 1 80 ? 6.190 4.576 -31.625 1.00 94.62 80 ALA A N 1
ATOM 611 C CA . ALA A 1 80 ? 6.373 5.323 -32.873 1.00 94.62 80 ALA A CA 1
ATOM 612 C C . ALA A 1 80 ? 5.985 6.809 -32.740 1.00 94.62 80 ALA A C 1
ATOM 614 O O . ALA A 1 80 ? 6.406 7.634 -33.548 1.00 94.62 80 ALA A O 1
ATOM 615 N N . ASP A 1 81 ? 5.135 7.120 -31.760 1.00 95.62 81 ASP A N 1
ATOM 616 C CA . ASP A 1 81 ? 4.781 8.472 -31.344 1.00 95.62 81 ASP A CA 1
ATOM 617 C C . ASP A 1 81 ? 5.397 8.715 -29.967 1.00 95.62 81 ASP A C 1
ATOM 619 O O . ASP A 1 81 ? 4.898 8.200 -28.967 1.00 95.62 81 ASP A O 1
ATOM 623 N N . ASN A 1 82 ? 6.461 9.513 -29.924 1.00 94.31 82 ASN A N 1
ATOM 624 C CA . ASN A 1 82 ? 7.232 9.753 -28.705 1.00 94.31 82 ASN A CA 1
ATOM 625 C C . ASN A 1 82 ? 6.425 10.480 -27.617 1.00 94.31 82 ASN A C 1
ATOM 627 O O . ASN A 1 82 ? 6.862 10.572 -26.476 1.00 94.31 82 ASN A O 1
ATOM 631 N N . SER A 1 83 ? 5.237 11.018 -27.926 1.00 95.44 83 SER A N 1
ATOM 632 C CA . SER A 1 83 ? 4.346 11.544 -26.885 1.00 95.44 83 SER A CA 1
ATOM 633 C C . SER A 1 83 ? 3.745 10.450 -25.992 1.00 95.44 83 SER A C 1
ATOM 635 O O . SER A 1 83 ? 3.229 10.763 -24.920 1.00 95.44 83 SER A O 1
ATOM 637 N N . ALA A 1 84 ? 3.828 9.184 -26.417 1.00 96.88 84 ALA A N 1
ATOM 638 C CA . ALA A 1 84 ? 3.474 8.016 -25.620 1.00 96.88 84 ALA A CA 1
ATOM 639 C C . ALA A 1 84 ? 4.652 7.464 -24.797 1.00 96.88 84 ALA A C 1
ATOM 641 O O . ALA A 1 84 ? 4.425 6.591 -23.959 1.00 96.88 84 ALA A O 1
ATOM 642 N N . ASP A 1 85 ? 5.876 7.962 -25.011 1.00 98.06 85 ASP A N 1
ATOM 643 C CA . ASP A 1 85 ? 7.043 7.556 -24.232 1.00 98.06 85 ASP A CA 1
ATOM 644 C C . ASP A 1 85 ? 6.873 7.957 -22.769 1.00 98.06 85 ASP A C 1
ATOM 646 O O . ASP A 1 85 ? 6.342 9.027 -22.445 1.00 98.06 85 ASP A O 1
ATOM 650 N N . TYR A 1 86 ? 7.339 7.103 -21.861 1.00 98.06 86 TYR A N 1
ATOM 651 C CA . TYR A 1 86 ? 7.152 7.350 -20.439 1.00 98.06 86 TYR A CA 1
ATOM 652 C C . TYR A 1 86 ? 8.288 6.835 -19.563 1.00 98.06 86 TYR A C 1
ATOM 654 O O . TYR A 1 86 ? 8.961 5.846 -19.854 1.00 98.06 86 TYR A O 1
ATOM 662 N N . ILE A 1 87 ? 8.424 7.501 -18.415 1.00 98.50 87 ILE A N 1
ATOM 663 C CA . ILE A 1 87 ? 9.137 7.025 -17.231 1.00 98.50 87 ILE A CA 1
ATOM 664 C C . ILE A 1 87 ? 8.120 6.982 -16.096 1.00 98.50 87 ILE A C 1
ATOM 666 O O . ILE A 1 87 ? 7.471 7.988 -15.800 1.00 98.50 87 ILE A O 1
ATOM 670 N N . VAL A 1 88 ? 7.985 5.831 -15.440 1.00 98.38 88 VAL A N 1
ATOM 671 C CA . VAL A 1 88 ? 7.101 5.687 -14.280 1.00 98.38 88 VAL A CA 1
ATOM 672 C C . VAL A 1 88 ? 7.642 6.535 -13.128 1.00 98.38 88 VAL A C 1
ATOM 674 O O . VAL A 1 88 ? 8.726 6.267 -12.617 1.00 98.38 88 VAL A O 1
ATOM 677 N N . ASN A 1 89 ? 6.887 7.554 -12.717 1.00 95.88 89 ASN A N 1
ATOM 678 C CA . ASN A 1 89 ? 7.223 8.464 -11.612 1.00 95.88 89 ASN A CA 1
ATOM 679 C C . ASN A 1 89 ? 6.107 8.570 -10.553 1.00 95.88 89 ASN A C 1
ATOM 681 O O . ASN A 1 89 ? 6.151 9.424 -9.669 1.00 95.88 89 ASN A O 1
ATOM 685 N N . THR A 1 90 ? 5.107 7.700 -10.651 1.00 95.62 90 THR A N 1
ATOM 686 C CA . THR A 1 90 ? 4.002 7.539 -9.705 1.00 95.62 90 THR A CA 1
ATOM 687 C C . THR A 1 90 ? 3.837 6.055 -9.401 1.00 95.62 90 THR A C 1
ATOM 689 O O . THR A 1 90 ? 4.283 5.218 -10.182 1.00 95.62 90 THR A O 1
ATOM 692 N N . TRP A 1 91 ? 3.207 5.718 -8.275 1.0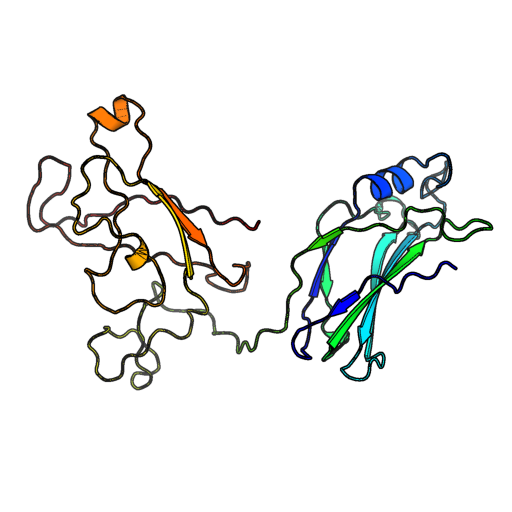0 96.00 91 TRP A N 1
ATOM 693 C CA . TRP A 1 91 ? 2.931 4.326 -7.925 1.00 96.00 91 TRP A CA 1
ATOM 694 C C . TRP A 1 91 ? 2.021 3.663 -8.960 1.00 96.00 91 TRP A C 1
ATOM 696 O O . TRP A 1 91 ? 0.921 4.147 -9.222 1.00 96.00 91 TRP A O 1
ATOM 706 N N . GLN A 1 92 ? 2.481 2.551 -9.529 1.00 96.88 92 GLN A N 1
ATOM 707 C CA . GLN A 1 92 ? 1.742 1.751 -10.501 1.00 96.88 92 GLN A CA 1
ATOM 708 C C . GLN A 1 92 ? 1.466 0.366 -9.933 1.00 96.88 92 GLN A C 1
ATOM 710 O O . GLN A 1 92 ? 2.372 -0.281 -9.409 1.00 96.88 92 GLN A O 1
ATOM 715 N N . TYR A 1 93 ? 0.219 -0.080 -10.052 1.00 95.44 93 TYR A N 1
ATOM 716 C CA . TYR A 1 93 ? -0.176 -1.429 -9.670 1.00 95.44 93 TYR A CA 1
ATOM 717 C C . TYR A 1 93 ? 0.308 -2.446 -10.709 1.00 95.44 93 TYR A C 1
ATOM 719 O O . TYR A 1 93 ? 0.104 -2.260 -11.910 1.00 95.44 93 TYR A O 1
ATOM 727 N N . VAL A 1 94 ? 0.905 -3.538 -10.236 1.00 97.00 94 VAL A N 1
ATOM 728 C CA . VAL A 1 94 ? 1.292 -4.696 -11.044 1.00 97.00 94 VAL A CA 1
ATOM 729 C C . VAL A 1 94 ? 0.471 -5.896 -10.590 1.00 97.00 94 VAL A C 1
ATOM 731 O O . VAL A 1 94 ? 0.598 -6.338 -9.447 1.00 97.00 94 VAL A O 1
ATOM 734 N N . ASP A 1 95 ? -0.358 -6.419 -11.493 1.00 95.19 95 ASP A N 1
ATOM 735 C CA . ASP A 1 95 ? -1.122 -7.650 -11.283 1.00 95.19 95 ASP A CA 1
ATOM 736 C C . ASP A 1 95 ? -0.172 -8.855 -11.303 1.00 95.19 95 ASP A C 1
ATOM 738 O O . ASP A 1 95 ? 0.549 -9.086 -12.276 1.00 95.19 95 ASP A O 1
ATOM 742 N N . LEU A 1 96 ? -0.161 -9.614 -10.208 1.00 97.06 96 LEU A N 1
ATOM 743 C CA . LEU A 1 96 ? 0.669 -10.802 -10.021 1.00 97.06 96 LEU A CA 1
ATOM 744 C C . LEU A 1 96 ? -0.144 -12.097 -9.978 1.00 97.06 96 LEU A C 1
ATOM 746 O O . LEU A 1 96 ? 0.425 -13.171 -9.775 1.00 97.06 96 LEU A O 1
ATOM 750 N N . THR A 1 97 ? -1.455 -12.043 -10.215 1.00 91.81 97 THR A N 1
ATOM 751 C CA . THR A 1 97 ? -2.336 -13.216 -10.131 1.00 91.81 97 THR A CA 1
ATOM 752 C C . THR A 1 97 ? -1.926 -14.338 -11.088 1.00 91.81 97 THR A C 1
ATOM 754 O O . THR A 1 97 ? -2.112 -15.518 -10.775 1.00 91.81 97 THR A O 1
ATOM 757 N N . SER A 1 98 ? -1.292 -14.005 -12.218 1.00 94.62 98 SER A N 1
ATOM 758 C CA . SER A 1 98 ? -0.755 -14.975 -13.181 1.00 94.62 98 SER A CA 1
ATOM 759 C C . SER A 1 98 ? 0.445 -15.777 -12.662 1.00 94.62 98 SER A C 1
ATOM 761 O O . SER A 1 98 ? 0.833 -16.756 -13.301 1.00 94.62 98 SER A O 1
ATOM 763 N N . LEU A 1 99 ? 1.034 -15.398 -11.520 1.00 95.94 99 LEU A N 1
ATOM 764 C CA . LEU A 1 99 ? 2.072 -16.180 -10.843 1.00 95.94 99 LEU A CA 1
ATOM 765 C C . LEU A 1 99 ? 1.524 -17.438 -10.161 1.00 95.94 99 LEU A C 1
ATOM 767 O O . LEU A 1 99 ? 2.290 -18.366 -9.890 1.00 95.94 99 LEU A O 1
ATOM 771 N N . GLY A 1 100 ? 0.216 -17.491 -9.897 1.00 92.38 100 GLY A N 1
ATOM 772 C CA . GLY A 1 100 ? -0.393 -18.556 -9.108 1.00 92.38 100 GLY A CA 1
ATOM 773 C C . GLY A 1 100 ? 0.030 -18.503 -7.637 1.00 92.38 100 GLY A C 1
ATOM 774 O O . GLY A 1 100 ? 0.353 -17.443 -7.104 1.00 92.38 100 GLY A O 1
ATOM 775 N N . ALA A 1 101 ? -0.014 -19.653 -6.962 1.00 92.38 101 ALA A N 1
ATOM 776 C CA . ALA A 1 101 ? 0.441 -19.758 -5.580 1.00 92.38 101 ALA A CA 1
ATOM 777 C C . ALA A 1 101 ? 1.974 -19.811 -5.528 1.00 92.38 101 ALA A C 1
ATOM 779 O O . ALA A 1 101 ? 2.587 -20.665 -6.168 1.00 92.38 101 ALA A O 1
ATOM 780 N N . VAL A 1 102 ? 2.580 -18.927 -4.741 1.00 97.00 102 VAL A N 1
ATOM 781 C CA . VAL A 1 102 ? 4.032 -18.765 -4.617 1.00 97.00 102 VAL A CA 1
ATOM 782 C C . VAL A 1 102 ? 4.452 -18.764 -3.151 1.00 97.00 102 VAL A C 1
ATOM 784 O O . VAL A 1 102 ? 3.708 -18.346 -2.270 1.00 97.00 102 VAL A O 1
ATOM 787 N N . LYS A 1 103 ? 5.668 -19.227 -2.874 1.00 97.00 103 LYS A N 1
ATOM 788 C CA . LYS A 1 103 ? 6.366 -19.092 -1.592 1.00 97.00 103 LYS A CA 1
ATOM 789 C C . LYS A 1 103 ? 7.290 -17.874 -1.578 1.00 97.00 103 LYS A C 1
ATOM 791 O O . LYS A 1 103 ? 7.508 -17.297 -0.511 1.00 97.00 103 LYS A O 1
ATOM 796 N N . SER A 1 104 ? 7.823 -17.478 -2.732 1.00 97.44 104 SER A N 1
ATOM 797 C CA . SER A 1 104 ? 8.675 -16.298 -2.853 1.00 97.44 104 SER A CA 1
ATOM 798 C C . SER A 1 104 ? 8.500 -15.561 -4.179 1.00 97.44 104 SER A C 1
ATOM 800 O O . SER A 1 104 ? 8.058 -16.127 -5.181 1.00 97.44 104 SER A O 1
ATOM 802 N N . LEU A 1 105 ? 8.862 -14.278 -4.149 1.00 98.25 105 LEU A N 1
ATOM 803 C CA . LEU A 1 105 ? 8.980 -13.397 -5.306 1.00 98.25 105 LEU A CA 1
ATOM 804 C C . LEU A 1 105 ? 10.439 -12.969 -5.449 1.00 98.25 105 LEU A C 1
ATOM 806 O O . LEU A 1 105 ? 11.001 -12.410 -4.506 1.00 98.25 105 LEU A O 1
ATOM 810 N N . GLU A 1 106 ? 11.034 -13.211 -6.612 1.00 97.94 106 GLU A N 1
ATOM 811 C CA . GLU A 1 106 ? 12.366 -12.726 -6.985 1.00 97.94 106 GLU A CA 1
ATOM 812 C C . GLU A 1 106 ? 12.271 -11.601 -8.008 1.00 97.94 106 GLU A C 1
ATOM 814 O O . GLU A 1 106 ? 11.495 -11.682 -8.961 1.00 97.94 106 GLU A O 1
ATOM 819 N N . PHE A 1 107 ? 13.092 -10.570 -7.828 1.00 97.94 107 PHE A N 1
ATOM 820 C CA . PHE A 1 107 ? 13.068 -9.369 -8.655 1.00 97.94 107 PHE A CA 1
ATOM 821 C C . PHE A 1 107 ? 14.369 -9.229 -9.438 1.00 97.94 107 PHE A C 1
ATOM 823 O O . PHE A 1 107 ? 15.463 -9.302 -8.875 1.00 97.94 107 PHE A O 1
ATOM 830 N N . SER A 1 108 ? 14.254 -8.970 -10.736 1.00 97.25 108 SER A N 1
ATOM 831 C CA . SER A 1 108 ? 15.392 -8.657 -11.599 1.00 97.25 108 SER A CA 1
ATOM 832 C C . SER A 1 108 ? 15.086 -7.465 -12.490 1.00 97.25 108 SER A C 1
ATOM 834 O O . SER A 1 108 ? 13.959 -7.308 -12.953 1.00 97.25 108 SER A O 1
ATOM 836 N N . LEU A 1 109 ? 16.104 -6.648 -12.747 1.00 97.69 109 LEU A N 1
ATOM 837 C CA . LEU A 1 109 ? 16.009 -5.477 -13.611 1.00 97.69 109 LEU A CA 1
ATOM 838 C C . LEU A 1 109 ? 16.854 -5.668 -14.868 1.00 97.69 109 LEU A C 1
ATOM 840 O O . LEU A 1 109 ? 17.946 -6.240 -14.813 1.00 97.69 109 LEU A O 1
ATOM 844 N N . SER A 1 110 ? 16.356 -5.158 -15.989 1.00 97.88 110 SER A N 1
ATOM 845 C CA . SER A 1 110 ? 17.085 -5.079 -17.257 1.00 97.88 110 SER A CA 1
ATOM 846 C C . SER A 1 110 ? 16.759 -3.779 -17.991 1.00 97.88 110 SER A C 1
ATOM 848 O O . SER A 1 110 ? 15.730 -3.160 -17.732 1.00 97.88 110 SER A O 1
ATOM 850 N N . SER A 1 111 ? 17.645 -3.345 -18.886 1.00 98.44 111 SER A N 1
ATOM 851 C CA . SER A 1 111 ? 17.534 -2.070 -19.603 1.00 98.44 111 SER A CA 1
ATOM 852 C C . SER A 1 111 ? 18.060 -2.198 -21.029 1.00 98.44 111 SER A C 1
ATOM 854 O O . SER A 1 111 ? 18.894 -3.066 -21.304 1.00 98.44 111 SER A O 1
ATOM 856 N N . SER A 1 112 ? 17.625 -1.302 -21.915 1.00 98.25 112 SER A N 1
ATOM 857 C CA . SER A 1 112 ? 18.264 -1.074 -23.216 1.00 98.25 112 SER A CA 1
ATOM 858 C C . SER A 1 112 ? 19.658 -0.447 -23.098 1.00 98.25 112 SER A C 1
ATOM 860 O O . SER A 1 112 ? 20.489 -0.636 -23.985 1.00 98.25 112 SER A O 1
ATOM 862 N N . ASP A 1 113 ? 19.930 0.288 -22.017 1.00 97.69 113 ASP A N 1
ATOM 863 C CA . ASP A 1 113 ? 21.216 0.939 -21.772 1.00 97.69 113 ASP A CA 1
ATOM 864 C C . ASP A 1 113 ? 22.204 -0.037 -21.115 1.00 97.69 113 ASP A C 1
ATOM 866 O O . ASP A 1 113 ? 22.270 -0.206 -19.891 1.00 97.69 113 ASP A O 1
ATOM 870 N N . VAL A 1 114 ? 22.955 -0.721 -21.980 1.00 96.56 114 VAL A N 1
ATOM 871 C CA . VAL A 1 114 ? 23.945 -1.745 -21.634 1.00 96.56 114 VAL A CA 1
ATOM 872 C C . VAL A 1 114 ? 25.322 -1.381 -22.186 1.00 96.56 114 VAL A C 1
ATOM 874 O O . VAL A 1 114 ? 25.473 -1.037 -23.357 1.00 96.56 114 VAL A O 1
ATOM 877 N N . GLY A 1 115 ? 26.343 -1.489 -21.338 1.00 92.31 115 GLY A N 1
ATOM 878 C CA . GLY A 1 115 ? 27.754 -1.374 -21.703 1.00 92.31 115 GLY A CA 1
ATOM 879 C C . GLY A 1 115 ? 28.502 -2.702 -21.561 1.00 92.31 115 GLY A C 1
ATOM 880 O O . GLY A 1 115 ? 27.924 -3.744 -21.245 1.00 92.31 115 GLY A O 1
ATOM 881 N N . ASP A 1 116 ? 29.826 -2.659 -21.726 1.00 92.50 116 ASP A N 1
ATOM 882 C CA . ASP A 1 116 ? 30.703 -3.845 -21.673 1.00 92.50 116 ASP A CA 1
ATOM 883 C C . ASP A 1 116 ? 30.636 -4.620 -20.341 1.00 92.50 116 ASP A C 1
ATOM 885 O O . ASP A 1 116 ? 30.987 -5.800 -20.277 1.00 92.50 116 ASP A O 1
ATOM 889 N N . TRP A 1 117 ? 30.188 -3.964 -19.267 1.00 88.94 117 TRP A N 1
ATOM 890 C CA . TRP A 1 117 ? 30.145 -4.517 -17.910 1.00 88.94 117 TRP A CA 1
ATOM 891 C C . TRP A 1 117 ? 28.733 -4.872 -17.426 1.00 88.94 117 TRP A C 1
ATOM 893 O O . TRP A 1 117 ? 28.581 -5.334 -16.293 1.00 88.94 117 TRP A O 1
ATOM 903 N N . GLY A 1 118 ? 27.717 -4.706 -18.277 1.00 92.44 118 GLY A N 1
ATOM 904 C CA . GLY A 1 118 ? 26.313 -4.952 -17.958 1.00 92.44 118 GLY A CA 1
ATOM 905 C C . GLY A 1 118 ? 25.448 -3.704 -18.107 1.00 92.44 118 GLY A C 1
ATOM 906 O O . GLY A 1 118 ? 25.787 -2.778 -18.837 1.00 92.44 118 GLY A O 1
ATOM 907 N N . MET A 1 119 ? 24.305 -3.713 -17.426 1.00 95.69 119 MET A N 1
ATOM 908 C CA . MET A 1 119 ? 23.366 -2.595 -17.414 1.00 95.69 119 MET A CA 1
ATOM 909 C C . MET A 1 119 ? 24.014 -1.348 -16.801 1.00 95.69 119 MET A C 1
ATOM 911 O O . MET A 1 119 ? 24.528 -1.419 -15.683 1.00 95.69 119 MET A O 1
ATOM 915 N N . ASN A 1 120 ? 23.977 -0.229 -17.527 1.00 96.94 120 ASN A N 1
ATOM 916 C CA . ASN A 1 120 ? 24.457 1.061 -17.028 1.00 96.94 120 ASN A CA 1
ATOM 917 C C . ASN A 1 120 ? 23.383 1.758 -16.190 1.00 96.94 120 ASN A C 1
ATOM 919 O O . ASN A 1 120 ? 23.708 2.346 -15.160 1.00 96.94 120 ASN A O 1
ATOM 923 N N . THR A 1 121 ? 22.112 1.636 -16.602 1.00 97.38 121 THR A N 1
ATOM 924 C CA . THR A 1 121 ? 20.970 2.152 -15.837 1.00 97.38 121 THR A CA 1
ATOM 925 C C . THR A 1 121 ? 21.041 1.646 -14.393 1.00 97.38 121 THR A C 1
ATOM 927 O O . THR A 1 121 ? 21.233 0.442 -14.181 1.00 97.38 121 THR A O 1
ATOM 930 N N . PRO A 1 122 ? 20.880 2.512 -13.376 1.00 95.94 122 PRO A N 1
ATOM 931 C CA . PRO A 1 122 ? 20.961 2.081 -11.989 1.00 95.94 122 PRO A CA 1
ATOM 932 C C . PRO A 1 122 ? 19.943 0.973 -11.687 1.00 95.94 122 PRO A C 1
ATOM 934 O O . PRO A 1 122 ? 18.754 1.113 -11.954 1.00 95.94 122 PRO A O 1
ATOM 937 N N . ALA A 1 123 ? 20.396 -0.134 -11.095 1.00 94.69 123 ALA A N 1
ATOM 938 C CA . ALA A 1 123 ? 19.553 -1.295 -10.796 1.00 94.69 123 ALA A CA 1
ATOM 939 C C . ALA A 1 123 ? 18.722 -1.106 -9.509 1.00 94.69 123 ALA A C 1
ATOM 941 O O . ALA A 1 123 ? 18.824 -1.901 -8.574 1.00 94.69 123 ALA A O 1
ATOM 942 N N . TYR A 1 124 ? 17.919 -0.042 -9.449 1.00 95.00 124 TYR A N 1
ATOM 943 C CA . TYR A 1 124 ? 17.049 0.273 -8.317 1.00 95.00 124 TYR A CA 1
ATOM 944 C C . TYR A 1 124 ? 15.604 0.494 -8.767 1.00 95.00 124 TYR A C 1
ATOM 946 O O . TYR A 1 124 ? 15.339 0.979 -9.860 1.00 95.00 124 TYR A O 1
ATOM 954 N N . PHE A 1 125 ? 14.669 0.180 -7.881 1.00 96.94 125 PHE A N 1
ATOM 955 C CA . PHE A 1 125 ? 13.261 0.553 -7.973 1.00 96.94 125 PHE A CA 1
ATOM 956 C C . PHE A 1 125 ? 12.702 0.643 -6.548 1.00 96.94 125 PHE A C 1
ATOM 958 O O . PHE A 1 125 ? 13.366 0.228 -5.594 1.00 96.94 125 PHE A O 1
ATOM 965 N N . ALA A 1 126 ? 11.511 1.209 -6.393 1.00 96.75 126 ALA A N 1
ATOM 966 C CA . ALA A 1 126 ? 10.762 1.173 -5.146 1.00 96.75 126 ALA A CA 1
ATOM 967 C C . ALA A 1 126 ? 9.560 0.238 -5.303 1.00 96.75 126 ALA A C 1
ATOM 969 O O . ALA A 1 126 ? 8.928 0.211 -6.362 1.00 96.75 126 ALA A O 1
ATOM 970 N N . LEU A 1 127 ? 9.253 -0.507 -4.243 1.00 95.75 127 LEU A N 1
ATOM 971 C CA . LEU A 1 127 ? 8.037 -1.302 -4.130 1.00 95.75 127 LEU A CA 1
ATOM 972 C C . LEU A 1 127 ? 7.277 -0.918 -2.862 1.00 95.75 127 LEU A C 1
ATOM 974 O O . LEU A 1 127 ? 7.897 -0.499 -1.884 1.00 95.75 127 LEU A O 1
ATOM 978 N N . ASP A 1 128 ? 5.966 -1.109 -2.879 1.00 91.12 128 ASP A N 1
ATOM 979 C CA . ASP A 1 128 ? 5.103 -0.941 -1.716 1.00 91.12 128 ASP A CA 1
ATOM 980 C C . ASP A 1 128 ? 3.861 -1.843 -1.836 1.00 91.12 128 ASP A C 1
ATOM 982 O O . ASP A 1 128 ? 3.515 -2.317 -2.922 1.00 91.12 128 ASP A O 1
ATOM 986 N N . THR A 1 129 ? 3.192 -2.087 -0.709 1.00 87.06 129 THR A N 1
ATOM 987 C CA . THR A 1 129 ? 1.850 -2.674 -0.623 1.00 87.06 129 THR A CA 1
ATOM 988 C C . THR A 1 129 ? 1.732 -3.998 -1.389 1.00 87.06 129 THR A C 1
ATOM 990 O O . THR A 1 129 ? 1.002 -4.129 -2.371 1.00 87.06 129 THR A O 1
ATOM 993 N N . LEU A 1 130 ? 2.467 -5.016 -0.929 1.00 89.00 130 LEU A N 1
ATOM 994 C CA . LEU A 1 130 ? 2.333 -6.382 -1.436 1.00 89.00 130 LEU A CA 1
ATOM 995 C C . LEU A 1 130 ? 0.989 -6.978 -0.992 1.00 89.00 130 LEU A C 1
ATOM 997 O O . LEU A 1 130 ? 0.792 -7.293 0.182 1.00 89.00 130 LEU A O 1
ATOM 1001 N N . MET A 1 131 ? 0.078 -7.172 -1.938 1.00 85.00 131 MET A N 1
ATOM 1002 C CA . MET A 1 131 ? -1.264 -7.685 -1.685 1.00 85.00 131 MET A CA 1
ATOM 1003 C C . MET A 1 131 ? -1.313 -9.189 -1.898 1.00 85.00 131 MET A C 1
ATOM 1005 O O . MET A 1 131 ? -1.093 -9.690 -2.999 1.00 85.00 131 MET A O 1
ATOM 1009 N N . ARG A 1 132 ? -1.650 -9.921 -0.838 1.00 83.69 132 ARG A N 1
ATOM 1010 C CA . ARG A 1 132 ? -1.994 -11.342 -0.929 1.00 83.69 132 ARG A CA 1
ATOM 1011 C C . ARG A 1 132 ? -3.460 -11.489 -1.290 1.00 83.69 132 ARG A C 1
ATOM 1013 O O . ARG A 1 132 ? -4.283 -10.654 -0.903 1.00 83.69 132 ARG A O 1
ATOM 1020 N N . LYS A 1 133 ? -3.782 -12.581 -1.977 1.00 71.12 133 LYS A N 1
ATOM 1021 C CA . LYS A 1 133 ? -5.155 -12.981 -2.223 1.00 71.12 133 LYS A CA 1
ATOM 1022 C C . LYS A 1 133 ? -5.823 -13.212 -0.891 1.00 71.12 133 LYS A C 1
ATOM 1024 O O . LYS A 1 133 ? -5.615 -14.210 -0.211 1.00 71.12 133 LYS A O 1
ATOM 1029 N N . SER A 1 134 ? -6.652 -12.257 -0.522 1.00 57.53 134 SER A N 1
ATOM 1030 C CA . SER A 1 134 ? -7.517 -12.449 0.617 1.00 57.53 134 SER A CA 1
ATOM 1031 C C . SER A 1 134 ? -8.537 -13.523 0.254 1.00 57.53 134 SER A C 1
ATOM 1033 O O . SER A 1 134 ? -8.992 -13.615 -0.888 1.00 57.53 134 SER A O 1
ATOM 1035 N N . ALA A 1 135 ? -8.913 -14.354 1.220 1.00 45.38 135 ALA A N 1
ATOM 1036 C CA . ALA A 1 135 ? -10.026 -15.280 1.068 1.00 45.38 135 ALA A CA 1
ATOM 1037 C C . ALA A 1 135 ? -11.353 -14.493 1.022 1.00 45.38 135 ALA A C 1
ATOM 1039 O O . ALA A 1 135 ? -12.168 -14.585 1.934 1.00 45.38 135 ALA A O 1
ATOM 1040 N N . PHE A 1 136 ? -11.569 -13.662 0.000 1.00 51.50 136 PHE A N 1
ATOM 1041 C CA . PHE A 1 136 ? -12.803 -12.908 -0.158 1.00 51.50 136 PHE A CA 1
ATOM 1042 C C . PHE A 1 136 ? -13.741 -13.622 -1.127 1.00 51.50 136 PHE A C 1
ATOM 1044 O O . PHE A 1 136 ? -13.491 -13.752 -2.323 1.00 51.50 136 PHE A O 1
ATOM 1051 N N . VAL A 1 137 ? -14.871 -14.049 -0.572 1.00 41.75 137 VAL A N 1
ATOM 1052 C CA . VAL A 1 137 ? -16.158 -13.918 -1.249 1.00 41.75 137 VAL A CA 1
ATOM 1053 C C . VAL A 1 137 ? -16.473 -12.427 -1.179 1.00 41.75 137 VAL A C 1
ATOM 1055 O O . VAL A 1 137 ? -16.503 -11.883 -0.072 1.00 41.75 137 VAL A O 1
ATOM 1058 N N . TYR A 1 138 ? -16.633 -11.761 -2.325 1.00 43.38 138 TYR A N 1
ATOM 1059 C CA . TYR A 1 138 ? -17.151 -10.395 -2.364 1.00 43.38 138 TYR A CA 1
ATOM 1060 C C . TYR A 1 138 ? -18.410 -10.361 -1.498 1.00 43.38 138 TYR A C 1
ATOM 1062 O O . TYR A 1 138 ? -19.374 -11.071 -1.788 1.00 43.38 138 TYR A O 1
ATOM 1070 N N . ALA A 1 139 ? -18.384 -9.603 -0.400 1.00 45.16 139 ALA A N 1
ATOM 1071 C CA . ALA A 1 139 ? -19.638 -9.211 0.212 1.00 45.16 139 ALA A CA 1
ATOM 1072 C C . ALA A 1 139 ? -20.348 -8.406 -0.877 1.00 45.16 139 ALA A C 1
ATOM 1074 O O . ALA A 1 139 ? -19.783 -7.437 -1.385 1.00 45.16 139 ALA A O 1
ATOM 1075 N N . GLU A 1 140 ? -21.510 -8.876 -1.330 1.00 50.34 140 GLU A N 1
ATOM 1076 C CA . GLU A 1 140 ? -22.325 -8.134 -2.287 1.00 50.34 140 GLU A CA 1
ATOM 1077 C C . GLU A 1 140 ? -22.527 -6.694 -1.789 1.00 50.34 140 GLU A C 1
ATOM 1079 O O . GLU A 1 140 ? -22.369 -6.408 -0.598 1.00 50.34 140 GLU A O 1
ATOM 1084 N N . THR A 1 141 ? -22.856 -5.775 -2.700 1.00 54.44 141 THR A N 1
ATOM 1085 C CA . THR A 1 141 ? -23.096 -4.366 -2.372 1.00 54.44 141 THR A CA 1
ATOM 1086 C C . THR A 1 141 ? -23.967 -4.260 -1.122 1.00 54.44 141 THR A C 1
ATOM 1088 O O . THR A 1 141 ? -25.088 -4.760 -1.103 1.00 54.44 141 THR A O 1
ATOM 1091 N N . TYR A 1 142 ? -23.449 -3.633 -0.067 1.00 56.97 142 TYR A N 1
ATOM 1092 C CA . TYR A 1 142 ? -24.178 -3.486 1.186 1.00 56.97 142 TYR A CA 1
ATOM 1093 C C . TYR A 1 142 ? -25.386 -2.565 0.950 1.00 56.97 142 TYR A C 1
ATOM 1095 O O . TYR A 1 142 ? -25.237 -1.355 0.793 1.00 56.97 142 TYR A O 1
ATOM 1103 N N . THR A 1 143 ? -26.584 -3.143 0.840 1.00 59.62 143 THR A N 1
ATOM 1104 C CA . THR A 1 143 ? -27.808 -2.420 0.445 1.00 59.62 143 THR A CA 1
ATOM 1105 C C . THR A 1 143 ? -28.540 -1.752 1.607 1.00 59.62 143 THR A C 1
ATOM 1107 O O . THR A 1 143 ? -29.561 -1.100 1.386 1.00 59.62 143 THR A O 1
ATOM 1110 N N . GLU A 1 144 ? -28.075 -1.931 2.844 1.00 63.19 144 GLU A N 1
ATOM 1111 C CA . GLU A 1 144 ? -28.759 -1.411 4.030 1.00 63.19 144 GLU A CA 1
ATOM 1112 C C . GLU A 1 144 ? -28.273 -0.009 4.424 1.00 63.19 144 GLU A C 1
ATOM 1114 O O . GLU A 1 144 ? -27.133 0.384 4.171 1.00 63.19 144 GLU A O 1
ATOM 1119 N N . ALA A 1 145 ? -29.153 0.766 5.064 1.00 65.75 145 ALA A N 1
ATOM 1120 C CA . ALA A 1 145 ? -28.820 2.091 5.572 1.00 65.75 145 ALA A CA 1
ATOM 1121 C C . ALA A 1 145 ? -27.928 1.970 6.820 1.00 65.75 145 ALA A C 1
ATOM 1123 O O . ALA A 1 145 ? -28.419 1.722 7.919 1.00 65.75 145 ALA A O 1
ATOM 1124 N N . GLY A 1 146 ? -26.621 2.170 6.638 1.00 73.69 146 GLY A N 1
ATOM 1125 C CA . GLY A 1 146 ? -25.625 2.138 7.711 1.00 73.69 146 GLY A CA 1
ATOM 1126 C C . GLY A 1 146 ? -25.098 0.735 8.024 1.00 73.69 146 GLY A C 1
ATOM 1127 O O . GLY A 1 146 ? -25.807 -0.267 7.918 1.00 73.69 146 GLY A O 1
ATOM 1128 N N . VAL A 1 147 ? -23.825 0.655 8.412 1.00 81.25 147 VAL A N 1
ATOM 1129 C CA . VAL A 1 147 ? -23.152 -0.612 8.726 1.00 81.25 147 VAL A CA 1
ATOM 1130 C C . VAL A 1 147 ? -23.520 -1.040 10.146 1.00 81.25 147 VAL A C 1
ATOM 1132 O O . VAL A 1 147 ? -23.144 -0.364 11.099 1.00 81.25 147 VAL A O 1
ATOM 1135 N N . ASN A 1 148 ? -24.260 -2.140 10.311 1.00 86.06 148 ASN A N 1
ATOM 1136 C CA . ASN A 1 148 ? -24.669 -2.593 11.642 1.00 86.06 148 ASN A CA 1
ATOM 1137 C C . ASN A 1 148 ? -23.619 -3.508 12.281 1.00 86.06 148 ASN A C 1
ATOM 1139 O O . ASN A 1 148 ? -23.035 -4.357 11.603 1.00 86.06 148 ASN A O 1
ATOM 1143 N N . GLY A 1 149 ? -23.428 -3.368 13.596 1.00 88.56 149 GLY A N 1
ATOM 1144 C CA . GLY A 1 149 ? -22.469 -4.155 14.380 1.00 88.56 149 GLY A CA 1
ATOM 1145 C C . GLY A 1 149 ? -22.788 -5.656 14.406 1.00 88.56 149 GLY A C 1
ATOM 1146 O O . GLY A 1 149 ? -21.887 -6.495 14.386 1.00 88.56 149 GLY A O 1
ATOM 1147 N N . TYR A 1 150 ? -24.080 -5.987 14.416 1.00 90.88 150 TYR A N 1
ATOM 1148 C CA . TYR A 1 150 ? -24.592 -7.345 14.581 1.00 90.88 150 TYR A CA 1
ATOM 1149 C C . TYR A 1 150 ? -25.634 -7.684 13.511 1.00 90.88 150 TYR A C 1
ATOM 1151 O O . TYR A 1 150 ? -26.440 -6.843 13.110 1.00 90.88 150 TYR A O 1
ATOM 1159 N N . ILE A 1 151 ? -25.649 -8.932 13.059 1.00 90.69 151 ILE A N 1
ATOM 1160 C CA . ILE A 1 151 ? -26.664 -9.461 12.139 1.00 90.69 151 ILE A CA 1
ATOM 1161 C C . ILE A 1 151 ? -27.140 -10.824 12.623 1.00 90.69 151 ILE A C 1
ATOM 1163 O O . ILE A 1 151 ? -26.447 -11.474 13.403 1.00 90.69 151 ILE A O 1
ATOM 1167 N N . ASN A 1 152 ? -28.308 -11.272 12.174 1.00 91.75 152 ASN A N 1
ATOM 1168 C CA . ASN A 1 152 ? -28.849 -12.567 12.576 1.00 91.75 152 ASN A CA 1
ATOM 1169 C C . ASN A 1 152 ? -28.898 -13.528 11.363 1.00 91.75 152 ASN A C 1
ATOM 1171 O O . ASN A 1 152 ? -29.610 -13.289 10.389 1.00 91.75 152 ASN A O 1
ATOM 1175 N N . PRO A 1 153 ? -28.143 -14.640 11.366 1.00 87.44 153 PRO A N 1
ATOM 1176 C CA . PRO A 1 153 ? -28.154 -15.591 10.253 1.00 87.44 153 PRO A CA 1
ATOM 1177 C C . PRO A 1 153 ? -29.534 -16.219 9.997 1.00 87.44 153 PRO A C 1
ATOM 1179 O O . PRO A 1 153 ? -29.847 -16.572 8.860 1.00 87.44 153 PRO A O 1
ATOM 1182 N N . ASP A 1 154 ? -30.388 -16.299 11.021 1.00 90.25 154 ASP A N 1
ATOM 1183 C CA . ASP A 1 154 ? -31.727 -16.884 10.926 1.00 90.25 154 ASP A CA 1
ATOM 1184 C C . ASP A 1 154 ? -32.771 -15.916 10.348 1.00 90.25 154 ASP A C 1
ATOM 1186 O O . ASP A 1 154 ? -33.864 -16.346 9.975 1.00 90.25 154 ASP A O 1
ATOM 1190 N N . ASN A 1 155 ? -32.456 -14.618 10.240 1.00 85.56 155 ASN A N 1
ATOM 1191 C CA . ASN A 1 155 ? -33.350 -13.601 9.675 1.00 85.56 155 ASN A CA 1
ATOM 1192 C C . ASN A 1 155 ? -32.892 -13.101 8.298 1.00 85.56 155 ASN A C 1
ATOM 1194 O O . ASN A 1 155 ? -33.136 -11.954 7.933 1.00 85.56 155 ASN A O 1
ATOM 1198 N N . ASN A 1 156 ? -32.260 -13.981 7.514 1.00 84.25 156 ASN A N 1
ATOM 1199 C CA . ASN A 1 156 ? -31.690 -13.634 6.213 1.00 84.25 156 ASN A CA 1
ATOM 1200 C C . ASN A 1 156 ? -30.587 -12.564 6.333 1.00 84.25 156 ASN A C 1
ATOM 1202 O O . ASN A 1 156 ? -30.488 -11.682 5.482 1.00 84.25 156 ASN A O 1
ATOM 1206 N N . TRP A 1 157 ? -29.766 -12.664 7.388 1.00 84.56 157 TRP A N 1
ATOM 1207 C CA . TRP A 1 157 ? -28.602 -11.806 7.637 1.00 84.56 157 TRP A CA 1
ATOM 1208 C C . TRP A 1 157 ? -28.935 -10.314 7.804 1.00 84.56 157 TRP A C 1
ATOM 1210 O O . TRP A 1 157 ? -28.088 -9.457 7.555 1.00 84.56 157 TRP A O 1
ATOM 1220 N N . GLN A 1 158 ? -30.154 -9.997 8.244 1.00 86.38 158 GLN A N 1
ATOM 1221 C CA . GLN A 1 158 ? -30.589 -8.628 8.520 1.00 86.38 158 GLN A CA 1
ATOM 1222 C C . GLN A 1 158 ? -30.029 -8.113 9.849 1.00 86.38 158 GLN A C 1
ATOM 1224 O O . GLN A 1 158 ? -29.525 -8.874 10.684 1.00 86.38 158 GLN A O 1
ATOM 1229 N N . HIS A 1 159 ? -30.152 -6.798 10.058 1.00 89.06 159 HIS A N 1
ATOM 1230 C CA . HIS A 1 159 ? -29.762 -6.127 11.298 1.00 89.06 159 HIS A CA 1
ATOM 1231 C C . HIS A 1 159 ? -30.328 -6.830 12.531 1.00 89.06 159 HIS A C 1
ATOM 1233 O O . HIS A 1 159 ? -31.521 -7.130 12.615 1.00 89.06 159 HIS A O 1
ATOM 1239 N N . ALA A 1 160 ? -29.458 -7.050 13.510 1.00 90.31 160 ALA A N 1
ATOM 1240 C CA . ALA A 1 160 ? -29.822 -7.583 14.808 1.00 90.31 160 ALA A CA 1
ATOM 1241 C C . ALA A 1 160 ? -29.271 -6.692 15.921 1.00 90.31 160 ALA A C 1
ATOM 1243 O O . ALA A 1 160 ? -28.269 -5.993 15.751 1.00 90.31 160 ALA A O 1
ATOM 1244 N N . GLY A 1 161 ? -29.946 -6.720 17.068 1.00 89.38 161 GLY A N 1
ATOM 1245 C CA . GLY A 1 161 ? -29.397 -6.165 18.298 1.00 89.38 161 GLY A CA 1
ATOM 1246 C C . GLY A 1 161 ? -28.419 -7.160 18.935 1.00 89.38 161 GLY A C 1
ATOM 1247 O O . GLY A 1 161 ? -28.623 -8.365 18.799 1.00 89.38 161 GLY A O 1
ATOM 1248 N N . PRO A 1 162 ? -27.408 -6.696 19.684 1.00 88.62 162 PRO A N 1
ATOM 1249 C CA . PRO A 1 162 ? -26.445 -7.580 20.349 1.00 88.62 162 PRO A CA 1
ATOM 1250 C C . PRO A 1 162 ? -27.059 -8.551 21.375 1.00 88.62 162 PRO A C 1
ATOM 1252 O O . PRO A 1 162 ? -26.411 -9.492 21.817 1.00 88.62 162 PRO A O 1
ATOM 1255 N N . GLN A 1 163 ? -28.304 -8.312 21.784 1.00 90.38 163 GLN A N 1
ATOM 1256 C CA . GLN A 1 163 ? -29.059 -9.093 22.762 1.00 90.38 163 GLN A CA 1
ATOM 1257 C C . GLN A 1 163 ? -29.985 -10.124 22.098 1.00 90.38 163 GLN A C 1
ATOM 1259 O O . GLN A 1 163 ? -30.657 -10.877 22.804 1.00 90.38 163 GLN A O 1
ATOM 1264 N N . ASP A 1 164 ? -30.053 -10.153 20.764 1.00 92.44 164 ASP A N 1
ATOM 1265 C CA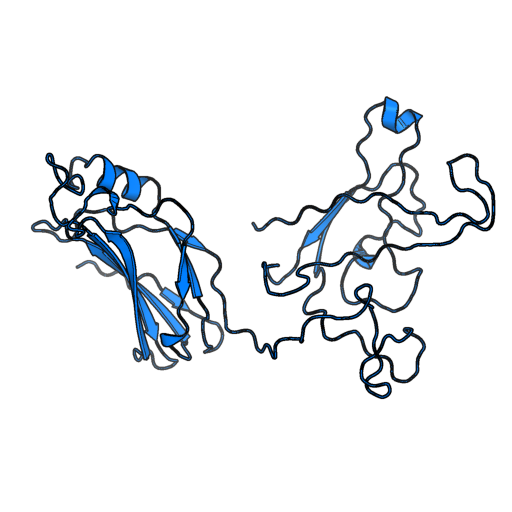 . ASP A 1 164 ? -30.736 -11.215 20.029 1.00 92.44 164 ASP A CA 1
ATOM 1266 C C . ASP A 1 164 ? -29.976 -12.543 20.248 1.00 92.44 164 ASP A C 1
ATOM 1268 O O . ASP A 1 164 ? -28.760 -12.580 20.045 1.00 92.44 164 ASP A O 1
ATOM 1272 N N . PRO A 1 165 ? -30.657 -13.633 20.659 1.00 92.69 165 PRO A N 1
ATOM 1273 C CA . PRO A 1 165 ? -30.026 -14.928 20.920 1.00 92.69 165 PRO A CA 1
ATOM 1274 C C . PRO A 1 165 ? -29.155 -15.472 19.783 1.00 92.69 165 PRO A C 1
ATOM 1276 O O . PRO A 1 165 ? -28.210 -16.209 20.060 1.00 92.69 165 PRO A O 1
ATOM 1279 N N . ASN A 1 166 ? -29.477 -15.124 18.533 1.00 92.44 166 ASN A N 1
ATOM 1280 C CA . ASN A 1 166 ? -28.789 -15.628 17.345 1.00 92.44 166 ASN A CA 1
ATOM 1281 C C . ASN A 1 166 ? -27.992 -14.532 16.619 1.00 92.44 166 ASN A C 1
ATOM 1283 O O . ASN A 1 166 ? -27.515 -14.755 15.506 1.00 92.44 166 ASN A O 1
ATOM 1287 N N . ALA A 1 167 ? -27.830 -13.350 17.227 1.00 93.12 167 ALA A N 1
ATOM 1288 C CA . ALA A 1 167 ? -26.969 -12.318 16.670 1.00 93.12 167 ALA A CA 1
ATOM 1289 C C . ALA A 1 167 ? -25.508 -12.777 16.633 1.00 93.12 167 ALA A C 1
ATOM 1291 O O . ALA A 1 167 ? -24.953 -13.288 17.607 1.00 93.12 167 ALA A O 1
ATOM 1292 N N . VAL A 1 168 ? -24.862 -12.517 15.504 1.00 91.81 168 VAL A N 1
ATOM 1293 C CA . VAL A 1 168 ? -23.420 -12.649 15.313 1.00 91.81 168 VAL A CA 1
ATOM 1294 C C . VAL A 1 168 ? -22.839 -11.285 14.966 1.00 91.81 168 VAL A C 1
ATOM 1296 O O . VAL A 1 168 ? -23.526 -10.441 14.386 1.00 91.81 168 VAL A O 1
ATOM 1299 N N . ILE A 1 169 ? -21.564 -11.066 15.300 1.00 90.94 169 ILE A N 1
ATOM 1300 C CA . ILE A 1 169 ? -20.825 -9.898 14.806 1.00 90.94 169 ILE A CA 1
ATOM 1301 C C . ILE A 1 169 ? -20.880 -9.924 13.281 1.00 90.94 169 ILE A C 1
ATOM 1303 O O . ILE A 1 169 ? -20.653 -10.969 12.665 1.00 90.94 169 ILE A O 1
ATOM 1307 N N . ASN A 1 170 ? -21.196 -8.780 12.681 1.00 88.56 170 ASN A N 1
ATOM 1308 C CA . ASN A 1 170 ? -21.329 -8.678 11.239 1.00 88.56 170 ASN A CA 1
ATOM 1309 C C . ASN A 1 170 ? -20.001 -9.083 10.562 1.00 88.56 170 ASN A C 1
ATOM 1311 O O . ASN A 1 170 ? -18.982 -8.417 10.764 1.00 88.56 170 ASN A O 1
ATOM 1315 N N . PRO A 1 171 ? -19.980 -10.159 9.752 1.00 85.50 171 PRO A N 1
ATOM 1316 C CA . PRO A 1 171 ? -18.765 -10.695 9.149 1.00 85.50 171 PRO A CA 1
ATOM 1317 C C . PRO A 1 171 ? -18.167 -9.767 8.085 1.00 85.50 171 PRO A C 1
ATOM 1319 O O . PRO A 1 171 ? -17.104 -10.077 7.546 1.00 85.50 171 PRO A O 1
ATOM 1322 N N . ILE A 1 172 ? -18.826 -8.643 7.776 1.00 81.94 172 ILE A N 1
ATOM 1323 C CA . ILE A 1 172 ? -18.239 -7.569 6.975 1.00 81.94 172 ILE A CA 1
ATOM 1324 C C . ILE A 1 172 ? -17.022 -6.936 7.667 1.00 81.94 172 ILE A C 1
ATOM 1326 O O . ILE A 1 172 ? -16.109 -6.496 6.976 1.00 81.94 172 ILE A O 1
ATOM 1330 N N . PHE A 1 173 ? -16.954 -6.937 9.005 1.00 85.88 173 PHE A N 1
ATOM 1331 C CA . PHE A 1 173 ? -15.777 -6.450 9.725 1.00 85.88 173 PHE A CA 1
ATOM 1332 C C . PHE A 1 173 ? -14.648 -7.472 9.630 1.00 85.88 173 PHE A C 1
ATOM 1334 O O . PHE A 1 173 ? -14.754 -8.596 10.125 1.00 85.88 173 PHE A O 1
ATOM 1341 N N . ARG A 1 174 ? -13.557 -7.077 8.971 1.00 80.81 174 ARG A N 1
ATOM 1342 C CA . ARG A 1 174 ? -12.396 -7.947 8.722 1.00 80.81 174 ARG A CA 1
ATOM 1343 C C . ARG A 1 174 ? -11.232 -7.708 9.673 1.00 80.81 174 ARG A C 1
ATOM 1345 O O . ARG A 1 174 ? -10.352 -8.555 9.768 1.00 80.81 174 ARG A O 1
ATOM 1352 N N . GLY A 1 175 ? -11.238 -6.587 10.381 1.00 87.75 175 GLY A N 1
ATOM 1353 C CA . GLY A 1 175 ? -10.180 -6.201 11.298 1.00 87.75 175 GLY A CA 1
ATOM 1354 C C . GLY A 1 175 ? -10.686 -5.194 12.317 1.00 87.75 175 GLY A C 1
ATOM 1355 O O . GLY A 1 175 ? -11.740 -4.584 12.141 1.00 87.75 175 GLY A O 1
ATOM 1356 N N . TRP A 1 176 ? -9.912 -5.049 13.383 1.00 92.19 176 TRP A N 1
ATOM 1357 C CA . TRP A 1 176 ? -10.174 -4.143 14.492 1.00 92.19 176 TRP A CA 1
ATOM 1358 C C . TRP A 1 176 ? -8.880 -3.425 14.840 1.00 92.19 176 TRP A C 1
ATOM 1360 O O . TRP A 1 176 ? -7.798 -3.943 14.554 1.00 92.19 176 TRP A O 1
ATOM 1370 N N . ALA A 1 177 ? -8.984 -2.267 15.487 1.00 94.31 177 ALA A N 1
ATOM 1371 C CA . ALA A 1 177 ? -7.816 -1.651 16.088 1.00 94.31 177 ALA A CA 1
ATOM 1372 C C . ALA A 1 177 ? -7.200 -2.635 17.092 1.00 94.31 177 ALA A C 1
ATOM 1374 O O . ALA A 1 177 ? -7.900 -3.216 17.929 1.00 94.31 177 ALA A O 1
ATOM 1375 N N . THR A 1 178 ? -5.894 -2.842 16.981 1.00 95.44 178 THR A N 1
ATOM 1376 C CA . THR A 1 178 ? -5.139 -3.793 17.803 1.00 95.44 178 THR A CA 1
ATOM 1377 C C . THR A 1 178 ? -4.283 -3.102 18.852 1.00 95.44 178 THR A C 1
ATOM 1379 O O . THR A 1 178 ? -3.867 -3.745 19.811 1.00 95.44 178 THR A O 1
ATOM 1382 N N . GLU A 1 179 ? -4.020 -1.805 18.689 1.00 96.69 179 GLU A N 1
ATOM 1383 C CA . GLU A 1 179 ? -3.178 -1.038 19.602 1.00 96.69 179 GLU A CA 1
ATOM 1384 C C . GLU A 1 179 ? -3.600 0.435 19.672 1.00 96.69 179 GLU A C 1
ATOM 1386 O O . GLU A 1 179 ? -3.986 1.043 18.672 1.00 96.69 179 GLU A O 1
ATOM 1391 N N . VAL A 1 180 ? -3.495 1.010 20.873 1.00 97.69 180 VAL A N 1
ATOM 1392 C CA . VAL A 1 180 ? -3.585 2.455 21.107 1.00 97.69 180 VAL A CA 1
ATOM 1393 C C . VAL A 1 180 ? -2.174 3.029 21.042 1.00 97.69 180 VAL A C 1
ATOM 1395 O O . VAL A 1 180 ? -1.394 2.877 21.979 1.00 97.69 180 VAL A O 1
ATOM 1398 N N . VAL A 1 181 ? -1.859 3.720 19.950 1.00 97.19 181 VAL A N 1
ATOM 1399 C CA . VAL A 1 181 ? -0.558 4.377 19.754 1.00 97.19 181 VAL A CA 1
ATOM 1400 C C . VAL A 1 181 ? -0.465 5.641 20.601 1.00 97.19 181 VAL A C 1
ATOM 1402 O O . VAL A 1 181 ? 0.559 5.923 21.223 1.00 97.19 181 VAL A O 1
ATOM 1405 N N . SER A 1 182 ? -1.540 6.429 20.628 1.00 97.62 182 SER A N 1
ATOM 1406 C CA . SER A 1 182 ? -1.616 7.627 21.457 1.00 97.62 182 SER A CA 1
ATOM 1407 C C . SER A 1 182 ? -3.051 7.920 21.874 1.00 97.62 182 SER A C 1
ATOM 1409 O O . SER A 1 182 ? -3.994 7.602 21.153 1.00 97.62 182 SER A O 1
ATOM 1411 N N . TYR A 1 183 ? -3.216 8.522 23.050 1.00 97.75 183 TYR A N 1
ATOM 1412 C CA . TYR A 1 183 ? -4.509 8.973 23.547 1.00 97.75 183 TYR A CA 1
ATOM 1413 C C . TYR A 1 183 ? -4.334 10.255 24.361 1.00 97.75 183 TYR A C 1
ATOM 1415 O O . TYR A 1 183 ? -3.597 10.287 25.347 1.00 97.75 183 TYR A O 1
ATOM 1423 N N . GLN A 1 184 ? -4.990 11.322 23.915 1.00 97.19 184 GLN A N 1
ATOM 1424 C CA . GLN A 1 184 ? -4.920 12.666 24.478 1.00 97.19 184 GLN A CA 1
ATOM 1425 C C . GLN A 1 184 ? -6.346 13.227 24.577 1.00 97.19 184 GLN A C 1
ATOM 1427 O O . GLN A 1 184 ? -6.785 13.912 23.658 1.00 97.19 184 GLN A O 1
ATOM 1432 N N . PRO A 1 185 ? -7.108 12.925 25.641 1.00 96.00 185 PRO A N 1
ATOM 1433 C CA . PRO A 1 185 ? -8.469 13.432 25.778 1.00 96.00 185 PRO A CA 1
ATOM 1434 C C . PRO A 1 185 ? -8.501 14.933 26.077 1.00 96.00 185 PRO A C 1
ATOM 1436 O O . PRO A 1 185 ? -7.577 15.495 26.676 1.00 96.00 185 PRO A O 1
ATOM 1439 N N . ALA A 1 186 ? -9.616 15.569 25.730 1.00 94.38 186 ALA A N 1
ATOM 1440 C CA . ALA A 1 186 ? -9.910 16.939 26.109 1.00 94.38 186 ALA A CA 1
ATOM 1441 C C . ALA A 1 186 ? -9.936 17.096 27.649 1.00 94.38 186 ALA A C 1
ATOM 1443 O O . ALA A 1 186 ? -10.332 16.173 28.377 1.00 94.38 186 ALA A O 1
ATOM 1444 N N . PRO A 1 187 ? -9.541 18.264 28.192 1.00 92.75 187 PRO A N 1
ATOM 1445 C CA . PRO A 1 187 ? -9.502 18.455 29.637 1.00 92.75 187 PRO A CA 1
ATOM 1446 C C . PRO A 1 187 ? -10.898 18.390 30.265 1.00 92.75 187 PRO A C 1
ATOM 1448 O O . PRO A 1 187 ? -11.829 19.028 29.781 1.00 92.75 187 PRO A O 1
ATOM 1451 N N . GLY A 1 188 ? -11.012 17.708 31.408 1.00 89.75 188 GLY A N 1
ATOM 1452 C CA . GLY A 1 188 ? -12.268 17.600 32.162 1.00 89.75 188 GLY A CA 1
ATOM 1453 C C . GLY A 1 188 ? -13.090 16.346 31.860 1.00 89.75 188 GLY A C 1
ATOM 1454 O O . GLY A 1 188 ? -14.168 16.190 32.433 1.00 89.75 188 GLY A O 1
ATOM 1455 N N . LEU A 1 189 ? -12.577 15.440 31.021 1.00 91.38 189 LEU A N 1
ATOM 1456 C CA . LEU A 1 189 ? -13.199 14.143 30.779 1.00 91.38 189 LEU A CA 1
ATOM 1457 C C . LEU A 1 189 ? -13.302 13.318 32.074 1.00 91.38 189 LEU A C 1
ATOM 1459 O O . LEU A 1 189 ? -12.347 13.205 32.846 1.00 91.38 189 LEU A O 1
ATOM 1463 N N . ALA A 1 190 ? -14.473 12.723 32.310 1.00 90.31 190 ALA A N 1
ATOM 1464 C CA . ALA A 1 190 ? -14.694 11.861 33.463 1.00 90.31 190 ALA A CA 1
ATOM 1465 C C . ALA A 1 190 ? -13.900 10.551 33.331 1.00 90.31 190 ALA A C 1
ATOM 1467 O O . ALA A 1 190 ? -13.955 9.892 32.296 1.00 90.31 190 ALA A O 1
ATOM 1468 N N . ALA A 1 191 ? -13.235 10.135 34.414 1.00 91.56 191 ALA A N 1
ATOM 1469 C CA . ALA A 1 191 ? -12.327 8.982 34.419 1.00 91.56 191 ALA A CA 1
ATOM 1470 C C . ALA A 1 191 ? -12.972 7.658 33.965 1.00 91.56 191 ALA A C 1
ATOM 1472 O O . ALA A 1 191 ? -12.293 6.780 33.446 1.00 91.56 191 ALA A O 1
ATOM 1473 N N . GLN A 1 192 ? -14.287 7.510 34.143 1.00 92.56 192 GLN A N 1
ATOM 1474 C CA . GLN A 1 192 ? -15.019 6.318 33.705 1.00 92.56 192 GLN A CA 1
ATOM 1475 C C . GLN A 1 192 ? -15.129 6.184 32.174 1.00 92.56 192 GLN A C 1
ATOM 1477 O O . GLN A 1 192 ? -15.460 5.110 31.697 1.00 92.56 192 GLN A O 1
ATOM 1482 N N . TRP A 1 193 ? -14.867 7.258 31.420 1.00 92.56 193 TRP A N 1
ATOM 1483 C CA . TRP A 1 193 ? -14.934 7.300 29.952 1.00 92.56 193 TRP A CA 1
ATOM 1484 C C . TRP A 1 193 ? -13.557 7.467 29.301 1.00 92.56 193 TRP A C 1
ATOM 1486 O O . TRP A 1 193 ? -13.469 7.747 28.108 1.00 92.56 193 TRP A O 1
ATOM 1496 N N . SER A 1 194 ? -12.480 7.357 30.086 1.00 94.56 194 SER A N 1
ATOM 1497 C CA . SER A 1 194 ? -11.123 7.687 29.649 1.00 94.56 194 SER A CA 1
ATOM 1498 C C . SER A 1 194 ? -10.196 6.478 29.513 1.00 94.56 194 SER A C 1
ATOM 1500 O O . SER A 1 194 ? -8.981 6.662 29.554 1.00 94.56 194 SER A O 1
ATOM 1502 N N . ASP A 1 195 ? -10.732 5.260 29.410 1.00 96.00 195 ASP A N 1
ATOM 1503 C CA . ASP A 1 195 ? -9.932 4.067 29.116 1.00 96.00 195 ASP A CA 1
ATOM 1504 C C . ASP A 1 195 ? -9.836 3.870 27.594 1.00 96.00 195 ASP A C 1
ATOM 1506 O O . ASP A 1 195 ? -10.828 3.496 26.968 1.00 96.00 195 ASP A O 1
ATOM 1510 N N . PRO A 1 196 ? -8.669 4.110 26.967 1.00 96.50 196 PRO A N 1
ATOM 1511 C CA . PRO A 1 196 ? -8.537 3.983 25.522 1.00 96.50 196 PRO A CA 1
ATOM 1512 C C . PRO A 1 196 ? -8.569 2.534 25.032 1.00 96.50 196 PRO A C 1
ATOM 1514 O O . PRO A 1 196 ? -8.759 2.312 23.840 1.00 96.50 196 PRO A O 1
ATOM 1517 N N . ASN A 1 197 ? -8.442 1.538 25.917 1.00 95.69 197 ASN A N 1
ATOM 1518 C CA . ASN A 1 197 ? -8.550 0.136 25.512 1.00 95.69 197 ASN A CA 1
ATOM 1519 C C . ASN A 1 197 ? -9.971 -0.240 25.073 1.00 95.69 197 ASN A C 1
ATOM 1521 O O . ASN A 1 197 ? -10.131 -1.235 24.375 1.00 95.69 197 ASN A O 1
ATOM 1525 N N . MET A 1 198 ? -10.980 0.569 25.416 1.00 94.50 198 MET A N 1
ATOM 1526 C CA . MET A 1 198 ? -12.356 0.395 24.932 1.00 94.50 198 MET A CA 1
ATOM 1527 C C . MET A 1 198 ? -12.491 0.675 23.421 1.00 94.50 198 MET A C 1
ATOM 1529 O O . MET A 1 198 ? -13.518 0.374 22.829 1.00 94.50 198 MET A O 1
ATOM 1533 N N . ALA A 1 199 ? -11.463 1.240 22.770 1.00 93.88 199 ALA A N 1
ATOM 1534 C CA . ALA A 1 199 ? -11.417 1.402 21.313 1.00 93.88 199 ALA A CA 1
ATOM 1535 C C . ALA A 1 199 ? -10.860 0.177 20.566 1.00 93.88 199 ALA A C 1
ATOM 1537 O O . ALA A 1 199 ? -10.782 0.199 19.336 1.00 93.88 199 ALA A O 1
ATOM 1538 N N . LEU A 1 200 ? -10.397 -0.851 21.282 1.00 94.50 200 LEU A N 1
ATOM 1539 C CA . LEU A 1 200 ? -9.716 -1.999 20.691 1.00 94.50 200 LEU A CA 1
ATOM 1540 C C . LEU A 1 200 ? -10.645 -3.200 20.538 1.00 94.50 200 LEU A C 1
ATOM 1542 O O . LEU A 1 200 ? -11.515 -3.454 21.367 1.00 94.50 200 LEU A O 1
ATOM 1546 N N . GLY A 1 201 ? -10.366 -4.012 19.520 1.00 92.38 201 GLY A N 1
ATOM 1547 C CA . GLY A 1 201 ? -11.065 -5.275 19.314 1.00 92.38 201 GLY A CA 1
ATOM 1548 C C . GLY A 1 201 ? -12.510 -5.127 18.814 1.00 92.38 201 GLY A C 1
ATOM 1549 O O . GLY A 1 201 ? -12.918 -4.057 18.363 1.00 92.38 201 GLY A O 1
ATOM 1550 N N . PRO A 1 202 ? -13.266 -6.239 18.807 1.00 89.62 202 PRO A N 1
ATOM 1551 C CA . PRO A 1 202 ? -14.619 -6.274 18.272 1.00 89.62 202 PRO A CA 1
ATOM 1552 C C . PRO A 1 202 ? -15.634 -5.525 19.127 1.00 89.62 202 PRO A C 1
ATOM 1554 O O . PRO A 1 202 ? -15.548 -5.519 20.352 1.00 89.62 202 PRO A O 1
ATOM 1557 N N . VAL A 1 203 ? -16.672 -5.003 18.464 1.00 84.94 203 VAL A N 1
ATOM 1558 C CA . VAL A 1 203 ? -17.866 -4.465 19.132 1.00 84.94 203 VAL A CA 1
ATOM 1559 C C . VAL A 1 203 ? -18.419 -5.471 20.143 1.00 84.94 203 VAL A C 1
ATOM 1561 O O . VAL A 1 203 ? -18.683 -6.624 19.808 1.00 84.94 203 VAL A O 1
ATOM 1564 N N . THR A 1 204 ? -18.665 -5.038 21.376 1.00 86.56 204 THR A N 1
ATOM 1565 C CA . THR A 1 204 ? -19.112 -5.932 22.462 1.00 86.56 204 THR A CA 1
ATOM 1566 C C . THR A 1 204 ? -20.622 -5.949 22.664 1.00 86.56 204 THR A C 1
ATOM 1568 O O . THR A 1 204 ? -21.146 -6.741 23.445 1.00 86.56 204 THR A O 1
ATOM 1571 N N . GLY A 1 205 ? -21.338 -5.061 21.968 1.00 83.94 205 GLY A N 1
ATOM 1572 C CA . GLY A 1 205 ? -22.785 -4.914 22.102 1.00 83.94 205 GLY A CA 1
ATOM 1573 C C . GLY A 1 205 ? -23.229 -4.154 23.354 1.00 83.94 205 GLY A C 1
ATOM 1574 O O . GLY A 1 205 ? -24.427 -3.959 23.575 1.00 83.94 205 GLY A O 1
ATOM 1575 N N . SER A 1 206 ? -22.268 -3.710 24.162 1.00 86.38 206 SER A N 1
ATOM 1576 C CA . SER A 1 206 ? -22.467 -2.792 25.271 1.00 86.38 206 SER A CA 1
ATOM 1577 C C . SER A 1 206 ? -22.369 -1.355 24.767 1.00 86.38 206 SER A C 1
ATOM 1579 O O . SER A 1 206 ? -21.359 -0.954 24.202 1.00 86.38 206 SER A O 1
ATOM 1581 N N . ASN A 1 207 ? -23.399 -0.548 25.012 1.00 80.31 207 ASN A N 1
ATOM 1582 C CA . ASN A 1 207 ? -23.398 0.877 24.660 1.00 80.31 207 ASN A CA 1
ATOM 1583 C C . ASN A 1 207 ? -22.531 1.741 25.592 1.00 80.31 207 ASN A C 1
ATOM 1585 O O . ASN A 1 207 ? -22.447 2.949 25.403 1.00 80.31 207 ASN A O 1
ATOM 1589 N N . ILE A 1 208 ? -21.929 1.152 26.623 1.00 84.12 208 ILE A N 1
ATOM 1590 C CA . ILE A 1 208 ? -21.021 1.837 27.551 1.00 84.12 208 ILE A CA 1
ATOM 1591 C C . ILE A 1 208 ? -19.568 1.391 27.377 1.00 84.12 208 ILE A C 1
ATOM 1593 O O . ILE A 1 208 ? -18.702 1.881 28.093 1.00 84.12 208 ILE A O 1
ATOM 1597 N N . ASP A 1 209 ? -19.306 0.471 26.450 1.00 88.50 209 ASP A N 1
ATOM 1598 C CA . ASP A 1 209 ? -17.956 0.041 26.095 1.00 88.50 209 ASP A CA 1
ATOM 1599 C C . ASP A 1 209 ? -17.383 0.994 25.046 1.00 88.50 209 ASP A C 1
ATOM 1601 O O . ASP A 1 209 ? -17.361 0.719 23.848 1.00 88.50 209 ASP A O 1
ATOM 1605 N N . ILE A 1 210 ? -17.072 2.200 25.516 1.00 89.56 210 ILE A N 1
ATOM 1606 C CA . ILE A 1 210 ? -16.626 3.317 24.694 1.00 89.56 210 ILE A CA 1
ATOM 1607 C C . ILE A 1 210 ? -15.474 4.051 25.368 1.00 89.56 210 ILE A C 1
ATOM 1609 O O . ILE A 1 210 ? -15.421 4.185 26.592 1.00 89.56 210 ILE A O 1
ATOM 1613 N N . VAL A 1 211 ? -14.594 4.610 24.544 1.00 93.56 211 VAL A N 1
ATOM 1614 C CA . VAL A 1 211 ? -13.701 5.694 24.950 1.00 93.56 211 VAL A CA 1
ATOM 1615 C C . VAL A 1 211 ? -14.280 7.009 24.440 1.00 93.56 211 VAL A C 1
ATOM 1617 O O . VAL A 1 211 ? -14.780 7.082 23.320 1.00 93.56 211 VAL A O 1
ATOM 1620 N N . SER A 1 212 ? -14.218 8.057 25.254 1.00 92.44 212 SER A N 1
ATOM 1621 C CA . SER A 1 212 ? -14.582 9.408 24.830 1.00 92.44 212 SER A CA 1
ATOM 1622 C C . SER A 1 212 ? -13.326 10.237 24.600 1.00 92.44 212 SER A C 1
ATOM 1624 O O . SER A 1 212 ? -12.384 10.179 25.383 1.00 92.44 212 SER A O 1
ATOM 1626 N N . LEU A 1 213 ? -13.322 11.058 23.552 1.00 93.44 213 LEU A N 1
ATOM 1627 C CA . LEU A 1 213 ? -12.270 12.056 23.346 1.00 93.44 213 LEU A CA 1
ATOM 1628 C C . LEU A 1 213 ? -12.500 13.311 24.205 1.00 93.44 213 LEU A C 1
ATOM 1630 O O . LEU A 1 213 ? -11.571 14.089 24.409 1.00 93.44 213 LEU A O 1
ATOM 1634 N N . GLY A 1 214 ? -13.699 13.468 24.771 1.00 90.25 214 GLY A N 1
ATOM 1635 C CA . GLY A 1 214 ? -14.122 14.618 25.562 1.00 90.25 214 GLY A CA 1
ATOM 1636 C C . GLY A 1 214 ? -14.407 15.873 24.732 1.00 90.25 214 GLY A C 1
ATOM 1637 O O . GLY A 1 214 ? -14.006 15.993 23.578 1.00 90.25 214 GLY A O 1
ATOM 1638 N N . ASP A 1 215 ? -15.060 16.842 25.374 1.00 87.00 215 ASP A N 1
ATOM 1639 C CA . ASP A 1 215 ? -15.464 18.104 24.755 1.00 87.00 215 ASP A CA 1
ATOM 1640 C C . ASP A 1 215 ? -14.631 19.289 25.241 1.00 87.00 215 ASP A C 1
ATOM 1642 O O . ASP A 1 215 ? -14.229 19.373 26.406 1.00 87.00 215 ASP A O 1
ATOM 1646 N N . LEU A 1 216 ? -14.457 20.277 24.363 1.00 89.12 216 LEU A N 1
ATOM 1647 C CA . LEU A 1 216 ? -13.932 21.582 24.744 1.00 89.12 216 LEU A CA 1
ATOM 1648 C C . LEU A 1 216 ? -15.068 22.558 25.055 1.00 89.12 216 LEU A C 1
ATOM 1650 O O . LEU A 1 216 ? -16.003 22.745 24.279 1.00 89.12 216 LEU A O 1
ATOM 1654 N N . SER A 1 217 ? -14.941 23.279 26.165 1.00 87.31 217 SER A N 1
ATOM 1655 C CA . SER A 1 217 ? -15.756 24.463 26.431 1.00 87.31 217 SER A CA 1
ATOM 1656 C C . SER A 1 217 ? -15.430 25.596 25.454 1.00 87.31 217 SER A C 1
ATOM 1658 O O . SER A 1 217 ? -14.314 25.707 24.946 1.00 87.31 217 SER A O 1
ATOM 1660 N N . GLN A 1 218 ? -16.365 26.534 25.279 1.00 86.88 218 GLN A N 1
ATOM 1661 C CA . GLN A 1 218 ? -16.123 27.748 24.485 1.00 86.88 218 GLN A CA 1
ATOM 1662 C C . GLN A 1 218 ? -14.900 28.550 24.956 1.00 86.88 218 GLN A C 1
ATOM 1664 O O . GLN A 1 218 ? -14.183 29.145 24.151 1.00 86.88 218 GLN A O 1
ATOM 1669 N N . GLN A 1 219 ? -14.610 28.536 26.260 1.00 91.94 219 GLN A N 1
ATOM 1670 C CA . GLN A 1 219 ? -13.406 29.173 26.780 1.00 91.94 219 GLN A CA 1
ATOM 1671 C C . GLN A 1 219 ? -12.141 28.456 26.289 1.00 91.94 219 GLN A C 1
ATOM 1673 O O . GLN A 1 219 ? -11.218 29.115 25.825 1.00 91.94 219 GLN A O 1
ATOM 1678 N N . GLN A 1 220 ? -12.107 27.124 26.330 1.00 93.12 220 GLN A N 1
ATOM 1679 C CA . GLN A 1 220 ? -10.969 26.338 25.841 1.00 93.12 220 GLN A CA 1
ATOM 1680 C C . GLN A 1 220 ? -10.784 26.488 24.324 1.00 93.12 220 GLN A C 1
ATOM 1682 O O . GLN A 1 220 ? -9.660 26.683 23.867 1.00 93.12 220 GLN A O 1
ATOM 1687 N N . ILE A 1 221 ? -11.879 26.499 23.557 1.00 91.38 221 ILE A N 1
ATOM 1688 C CA . ILE A 1 221 ? -11.850 26.754 22.108 1.00 91.38 221 ILE A CA 1
ATOM 1689 C C . ILE A 1 221 ? -11.266 28.142 21.822 1.00 91.38 221 ILE A C 1
ATOM 1691 O O . ILE A 1 221 ? -10.341 28.272 21.025 1.00 91.38 221 ILE A O 1
ATOM 1695 N N . SER A 1 222 ? -11.745 29.185 22.509 1.00 94.06 222 SER A N 1
ATOM 1696 C CA . SER A 1 222 ? -11.228 30.552 22.322 1.00 94.06 222 SER A CA 1
ATOM 1697 C C . SER A 1 222 ? -9.771 30.729 22.771 1.00 94.06 222 SER A C 1
ATOM 1699 O O . SER A 1 222 ? -9.097 31.647 22.310 1.00 94.06 222 SER A O 1
ATOM 1701 N N . GLN A 1 223 ? -9.270 29.841 23.633 1.00 96.38 223 GLN A N 1
ATOM 1702 C CA . GLN A 1 223 ? -7.866 29.768 24.045 1.00 96.38 223 GLN A CA 1
ATOM 1703 C C . GLN A 1 223 ? -6.997 28.897 23.123 1.00 96.38 223 GLN A C 1
ATOM 1705 O O . GLN A 1 223 ? -5.791 28.818 23.344 1.00 96.38 223 GLN A O 1
ATOM 1710 N N . GLY A 1 224 ? -7.575 28.257 22.101 1.00 95.00 224 GLY A N 1
ATOM 1711 C CA . GLY A 1 224 ? -6.842 27.394 21.173 1.00 95.00 224 GLY A CA 1
ATOM 1712 C C . GLY A 1 224 ? -6.380 26.073 21.790 1.00 95.00 224 GLY A C 1
ATOM 1713 O O . GLY A 1 224 ? -5.358 25.532 21.372 1.00 95.00 224 GLY A O 1
ATOM 1714 N N . VAL A 1 225 ? -7.092 25.561 22.799 1.00 95.25 225 VAL A N 1
ATOM 1715 C CA . VAL A 1 225 ? -6.819 24.227 23.352 1.00 95.25 225 VAL A CA 1
ATOM 1716 C C . VAL A 1 225 ? -7.090 23.176 22.263 1.00 95.25 225 VAL A C 1
ATOM 1718 O O . VAL A 1 225 ? -8.142 23.249 21.627 1.00 95.25 225 VAL A O 1
ATOM 1721 N N . PRO A 1 226 ? -6.181 22.210 22.029 1.00 92.62 226 PRO A N 1
ATOM 1722 C CA . PRO A 1 226 ? -6.420 21.131 21.073 1.00 92.62 226 PRO A CA 1
ATOM 1723 C C . PRO A 1 226 ? -7.634 20.270 21.465 1.00 92.62 226 PRO A C 1
ATOM 1725 O O . PRO A 1 226 ? -7.845 20.045 22.662 1.00 92.62 226 PRO A O 1
ATOM 1728 N N . PRO A 1 227 ? -8.431 19.781 20.496 1.00 93.06 227 PRO A N 1
ATOM 1729 C CA . PRO A 1 227 ? -9.479 18.802 20.773 1.00 93.06 227 PRO A CA 1
ATOM 1730 C C . PRO A 1 227 ? -8.872 17.472 21.232 1.00 93.06 227 PRO A C 1
ATOM 1732 O O . PRO A 1 227 ? -7.681 17.220 21.035 1.00 93.06 227 PRO A O 1
ATOM 1735 N N . GLY A 1 228 ? -9.700 16.618 21.834 1.00 94.69 228 GLY A N 1
ATOM 1736 C CA . GLY A 1 228 ? -9.276 15.269 22.180 1.00 94.69 228 GLY A CA 1
ATOM 1737 C C . GLY A 1 228 ? -8.898 14.455 20.940 1.00 94.69 228 GLY A C 1
ATOM 1738 O O . GLY A 1 228 ? -9.514 14.600 19.885 1.00 94.69 228 GLY A O 1
ATOM 1739 N N . GLN A 1 229 ? -7.893 13.592 21.066 1.00 95.75 229 GLN A N 1
ATOM 1740 C CA . GLN A 1 229 ? -7.390 12.756 19.979 1.00 95.75 229 GLN A CA 1
ATOM 1741 C C . GLN A 1 229 ? -7.054 11.346 20.469 1.00 95.75 229 GLN A C 1
ATOM 1743 O O . GLN A 1 229 ? -6.547 11.156 21.576 1.00 95.75 229 GLN A O 1
ATOM 1748 N N . ILE A 1 230 ? -7.280 10.362 19.602 1.00 96.75 230 ILE A N 1
ATOM 1749 C CA . ILE A 1 230 ? -6.751 9.005 19.733 1.00 96.75 230 ILE A CA 1
ATOM 1750 C C . ILE A 1 230 ? -6.075 8.598 18.420 1.00 96.75 230 ILE A C 1
ATOM 1752 O O . ILE A 1 230 ? -6.529 8.970 17.339 1.00 96.75 230 ILE A O 1
ATOM 1756 N N . THR A 1 231 ? -4.985 7.845 18.512 1.00 96.12 231 THR A N 1
ATOM 1757 C CA . THR A 1 231 ? -4.323 7.204 17.372 1.00 96.12 231 THR A CA 1
ATOM 1758 C C . THR A 1 231 ? -4.359 5.704 17.594 1.00 96.12 231 THR A C 1
ATOM 1760 O O . THR A 1 231 ? -3.85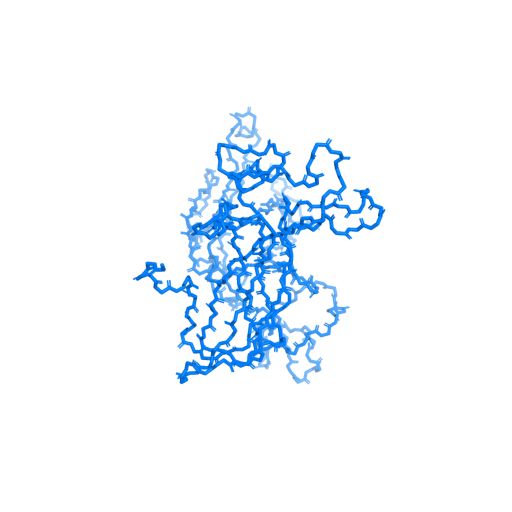7 5.217 18.609 1.00 96.12 231 THR A O 1
ATOM 1763 N N . LEU A 1 232 ? -4.945 4.985 16.642 1.00 95.00 232 LEU A N 1
ATOM 1764 C CA . LEU A 1 232 ? -5.101 3.537 16.683 1.00 95.00 232 LEU A CA 1
ATOM 1765 C C . LEU A 1 232 ? -4.256 2.893 15.588 1.00 95.00 232 LEU A C 1
ATOM 1767 O O . LEU A 1 232 ? -4.166 3.422 14.482 1.00 95.00 232 LEU A O 1
ATOM 1771 N N . LEU A 1 233 ? -3.664 1.744 15.897 1.00 93.50 233 LEU A N 1
ATOM 1772 C CA . LEU A 1 233 ? -2.955 0.910 14.935 1.00 93.50 233 LEU A CA 1
ATOM 1773 C C . LEU A 1 233 ? -3.792 -0.325 14.613 1.00 93.50 233 LEU A C 1
ATOM 1775 O O . LEU A 1 233 ? -4.378 -0.954 15.498 1.00 93.50 233 LEU A O 1
ATOM 1779 N N . PHE A 1 234 ? -3.812 -0.668 13.330 1.00 92.06 234 PHE A N 1
ATOM 1780 C CA . PHE A 1 234 ? -4.376 -1.901 12.802 1.00 92.06 234 PHE A CA 1
ATOM 1781 C C . PHE A 1 234 ? -3.222 -2.809 12.384 1.00 92.06 234 PHE A C 1
ATOM 1783 O O . PHE A 1 234 ? -2.278 -2.356 11.738 1.00 92.06 234 PHE A O 1
ATOM 1790 N N . SER A 1 235 ? -3.285 -4.086 12.762 1.00 87.00 235 SER A N 1
ATOM 1791 C CA . SER A 1 235 ? -2.257 -5.066 12.391 1.00 87.00 235 SER A CA 1
ATOM 1792 C C . SER A 1 235 ? -2.237 -5.370 10.893 1.00 87.00 235 SER A C 1
ATOM 1794 O O . SER A 1 235 ? -1.222 -5.824 10.376 1.00 87.00 235 SER A O 1
ATOM 1796 N N . GLU A 1 236 ? -3.359 -5.125 10.216 1.00 81.06 236 GLU A N 1
ATOM 1797 C CA . GLU A 1 236 ? -3.509 -5.254 8.771 1.00 81.06 236 GLU A CA 1
ATOM 1798 C C . GLU A 1 236 ? -3.742 -3.869 8.155 1.00 81.06 236 GLU A C 1
ATOM 1800 O O . GLU A 1 236 ? -4.498 -3.072 8.723 1.00 81.06 236 GLU A O 1
ATOM 1805 N N . PRO A 1 237 ? -3.129 -3.562 7.000 1.00 76.06 237 PRO A N 1
ATOM 1806 C CA . PRO A 1 237 ? -3.331 -2.285 6.333 1.00 76.06 237 PRO A CA 1
ATOM 1807 C C . PRO A 1 237 ? -4.784 -2.132 5.862 1.00 76.06 237 PRO A C 1
ATOM 1809 O O . PRO A 1 237 ? -5.361 -3.034 5.250 1.00 76.06 237 PRO A O 1
ATOM 1812 N N . ILE A 1 238 ? -5.359 -0.953 6.105 1.00 79.50 238 ILE A N 1
ATOM 1813 C CA . ILE A 1 238 ? -6.634 -0.545 5.510 1.00 79.50 238 ILE A CA 1
ATOM 1814 C C . ILE A 1 238 ? -6.346 -0.117 4.070 1.00 79.50 238 ILE A C 1
ATOM 1816 O O . ILE A 1 238 ? -5.460 0.702 3.825 1.00 79.50 238 ILE A O 1
ATOM 1820 N N . ARG A 1 239 ? -7.085 -0.676 3.113 1.00 70.69 239 ARG A N 1
ATOM 1821 C CA . ARG A 1 239 ? -6.921 -0.400 1.682 1.00 70.69 239 ARG A CA 1
ATOM 1822 C C . ARG A 1 239 ? -8.254 -0.034 1.062 1.00 70.69 239 ARG A C 1
ATOM 1824 O O . ARG A 1 239 ? -9.273 -0.565 1.484 1.00 70.69 239 ARG A O 1
ATOM 1831 N N . GLN A 1 240 ? -8.211 0.812 0.037 1.00 70.25 240 GLN A N 1
ATOM 1832 C CA . GLN A 1 240 ? -9.377 1.078 -0.794 1.00 70.25 240 GLN A CA 1
ATOM 1833 C C . GLN A 1 240 ? -9.788 -0.206 -1.521 1.00 70.25 240 GLN A C 1
ATOM 1835 O O . GLN A 1 240 ? -8.991 -0.791 -2.259 1.00 70.25 240 GLN A O 1
ATOM 1840 N N . ALA A 1 241 ? -11.029 -0.622 -1.332 1.00 66.25 241 ALA A N 1
ATOM 1841 C CA . ALA A 1 241 ? -11.666 -1.732 -2.013 1.00 66.25 241 ALA A CA 1
ATOM 1842 C C . ALA A 1 241 ? -13.077 -1.331 -2.476 1.00 66.25 241 ALA A C 1
ATOM 1844 O O . ALA A 1 241 ? -13.503 -0.178 -2.347 1.00 66.25 241 ALA A O 1
ATOM 1845 N N . ASP A 1 242 ? -13.799 -2.291 -3.053 1.00 65.81 242 ASP A N 1
ATOM 1846 C CA . ASP A 1 242 ? -15.225 -2.130 -3.315 1.00 65.81 242 ASP A CA 1
ATOM 1847 C C . ASP A 1 242 ? -15.994 -2.130 -1.983 1.00 65.81 242 ASP A C 1
ATOM 1849 O O . ASP A 1 242 ? -15.970 -3.113 -1.240 1.00 65.81 242 ASP A O 1
ATOM 1853 N N . GLY A 1 243 ? -16.725 -1.049 -1.703 1.00 70.31 243 GLY A N 1
ATOM 1854 C CA . GLY A 1 243 ? -17.557 -0.915 -0.505 1.00 70.31 243 GLY A CA 1
ATOM 1855 C C . GLY A 1 243 ? -16.968 0.027 0.546 1.00 70.31 243 GLY A C 1
ATOM 1856 O O . GLY A 1 243 ? -16.343 1.027 0.210 1.00 70.31 243 GLY A O 1
ATOM 1857 N N . TYR A 1 244 ? -17.259 -0.248 1.819 1.00 77.44 244 TYR A N 1
ATOM 1858 C CA . TYR A 1 244 ? -16.750 0.530 2.949 1.00 77.44 244 TYR A CA 1
ATOM 1859 C C . TYR A 1 244 ? -15.418 -0.050 3.431 1.00 77.44 244 TYR A C 1
ATOM 1861 O O . TYR A 1 244 ? -15.366 -1.215 3.821 1.00 77.44 244 TYR A O 1
ATOM 1869 N N . ASP A 1 245 ? -14.375 0.777 3.469 1.00 81.38 245 ASP A N 1
ATOM 1870 C CA . ASP A 1 245 ? -13.028 0.354 3.886 1.00 81.38 245 ASP A CA 1
ATOM 1871 C C . ASP A 1 245 ? -12.785 0.536 5.388 1.00 81.38 245 ASP A C 1
ATOM 1873 O O . ASP A 1 245 ? -11.958 -0.143 5.995 1.00 81.38 245 ASP A O 1
ATOM 1877 N N . PHE A 1 246 ? -13.518 1.470 5.997 1.00 86.06 246 PHE A N 1
ATOM 1878 C CA . PHE A 1 246 ? -13.362 1.861 7.388 1.00 86.06 246 PHE A CA 1
ATOM 1879 C C . PHE A 1 246 ? -14.695 2.343 7.961 1.00 86.06 246 PHE A C 1
ATOM 1881 O O . PHE A 1 246 ? -15.473 3.013 7.281 1.00 86.06 246 PHE A O 1
ATOM 1888 N N . VAL A 1 247 ? -14.954 2.023 9.227 1.00 86.38 247 VAL A N 1
ATOM 1889 C CA . VAL A 1 247 ? -16.115 2.523 9.965 1.00 86.38 247 VAL A CA 1
ATOM 1890 C C . VAL A 1 247 ? -15.705 2.896 11.384 1.00 86.38 247 VAL A C 1
ATOM 1892 O O . VAL A 1 247 ? -14.915 2.200 12.019 1.00 86.38 247 VAL A O 1
ATOM 1895 N N . VAL A 1 248 ? -16.283 3.987 11.879 1.00 87.31 248 VAL A N 1
ATOM 1896 C CA . VAL A 1 248 ? -16.235 4.385 13.287 1.00 87.31 248 VAL A CA 1
ATOM 1897 C C . VAL A 1 248 ? -17.649 4.296 13.834 1.00 87.31 248 VAL A C 1
ATOM 1899 O O . VAL A 1 248 ? -18.590 4.796 13.217 1.00 87.31 248 VAL A O 1
ATOM 1902 N N . PHE A 1 249 ? -17.795 3.647 14.984 1.00 83.50 249 PHE A N 1
ATOM 1903 C CA . PHE A 1 249 ? -19.048 3.629 15.724 1.00 83.50 249 PHE A CA 1
ATOM 1904 C C . PHE A 1 249 ? -19.006 4.719 16.786 1.00 83.50 249 PHE A C 1
ATOM 1906 O O . PHE A 1 249 ? -18.163 4.684 17.679 1.00 83.50 249 PHE A O 1
ATOM 1913 N N . GLU A 1 250 ? -19.930 5.669 16.691 1.00 79.38 250 GLU A N 1
ATOM 1914 C CA . GLU A 1 250 ? -20.129 6.696 17.707 1.00 79.38 250 GLU A CA 1
ATOM 1915 C C . GLU A 1 250 ? -21.391 6.402 18.516 1.00 79.38 250 GLU A C 1
ATOM 1917 O O . GLU A 1 250 ? -22.397 5.902 18.000 1.00 79.38 250 GLU A O 1
ATOM 1922 N N . ASN A 1 251 ? -21.353 6.743 19.801 1.00 77.38 251 ASN A N 1
ATOM 1923 C CA . ASN A 1 251 ? -22.544 6.709 20.630 1.00 77.38 251 ASN A CA 1
ATOM 1924 C C . ASN A 1 251 ? -23.438 7.911 20.309 1.00 77.38 251 ASN A C 1
ATOM 1926 O O . ASN A 1 251 ? -23.049 9.056 20.512 1.00 77.38 251 ASN A O 1
ATOM 1930 N N . GLY A 1 252 ? -24.676 7.641 19.896 1.00 74.94 252 GLY A N 1
ATOM 1931 C CA . GLY A 1 252 ? -25.721 8.653 19.750 1.00 74.94 252 GLY A CA 1
ATOM 1932 C C . GLY A 1 252 ? -26.856 8.416 20.739 1.00 74.94 252 GLY A C 1
ATOM 1933 O O . GLY A 1 252 ? -27.384 7.308 20.838 1.00 74.94 252 GLY A O 1
ATOM 1934 N N . PHE A 1 253 ? -27.285 9.456 21.454 1.00 77.31 253 PHE A N 1
ATOM 1935 C CA . PHE A 1 253 ? -28.487 9.396 22.287 1.00 77.31 253 PHE A CA 1
ATOM 1936 C C . PHE A 1 253 ? -29.328 10.662 22.147 1.00 77.31 253 PHE A C 1
ATOM 1938 O O . PHE A 1 253 ? -28.826 11.768 21.945 1.00 77.31 253 PHE A O 1
ATOM 1945 N N . VAL A 1 254 ? -30.645 10.496 22.264 1.00 84.19 254 VAL A N 1
ATOM 1946 C CA . VAL A 1 254 ? -31.566 11.628 22.377 1.00 84.19 254 VAL A CA 1
ATOM 1947 C C . VAL A 1 254 ? -31.536 12.103 23.817 1.00 84.19 254 VAL A C 1
ATOM 1949 O O . VAL A 1 254 ? -31.805 11.332 24.740 1.00 84.19 254 VAL A O 1
ATOM 1952 N N . SER A 1 255 ? -31.210 13.372 24.020 1.00 84.19 255 SER A N 1
ATOM 1953 C CA . SER A 1 255 ? -31.125 13.906 25.367 1.00 84.19 255 SER A CA 1
ATOM 1954 C C . SER A 1 255 ? -32.498 13.979 26.023 1.00 84.19 255 SER A C 1
ATOM 1956 O O . SER A 1 255 ? -33.478 14.428 25.427 1.00 84.19 255 SER A O 1
ATOM 1958 N N . SER A 1 256 ? -32.574 13.577 27.289 1.00 87.19 256 SER A N 1
ATOM 1959 C CA . SER A 1 256 ? -33.791 13.684 28.095 1.00 87.19 256 SER A CA 1
ATOM 1960 C C . SER A 1 256 ? -33.928 15.035 28.804 1.00 87.19 256 SER A C 1
ATOM 1962 O O . SER A 1 256 ? -34.943 15.275 29.456 1.00 87.19 256 SER A O 1
ATOM 1964 N N . ALA A 1 257 ? -32.913 15.903 28.738 1.00 85.81 257 ALA A N 1
ATOM 1965 C CA . ALA A 1 257 ? -32.864 17.145 29.502 1.00 85.81 257 ALA A CA 1
ATOM 1966 C C . ALA A 1 257 ? -32.110 18.265 28.769 1.00 85.81 257 ALA A C 1
ATOM 1968 O O . ALA A 1 257 ? -31.273 18.030 27.900 1.00 85.81 257 ALA A O 1
ATOM 1969 N N . ASN A 1 258 ? -32.415 19.506 29.153 1.00 84.94 258 ASN A N 1
ATOM 1970 C CA . ASN A 1 258 ? -31.672 20.678 28.707 1.00 84.94 258 ASN A CA 1
ATOM 1971 C C . ASN A 1 258 ? -30.459 20.881 29.616 1.00 84.94 258 ASN A C 1
ATOM 1973 O O . ASN A 1 258 ? -30.620 21.052 30.826 1.00 84.94 258 ASN A O 1
ATOM 1977 N N . TRP A 1 259 ? -29.269 20.920 29.030 1.00 79.12 259 TRP A N 1
ATOM 1978 C CA . TRP A 1 259 ? -28.015 21.170 29.726 1.00 79.12 259 TRP A CA 1
ATOM 1979 C C . TRP A 1 259 ? -27.356 22.442 29.185 1.00 79.12 259 TRP A C 1
ATOM 1981 O O . TRP A 1 259 ? -27.418 22.743 27.993 1.00 79.12 259 TRP A O 1
ATOM 1991 N N . GLY A 1 260 ? -26.713 23.210 30.069 1.00 70.62 260 GLY A N 1
ATOM 1992 C CA . GLY A 1 260 ? -26.115 24.511 29.729 1.00 70.62 260 GLY A CA 1
ATOM 1993 C C . GLY A 1 260 ? -24.927 24.449 28.758 1.00 70.62 260 GLY A C 1
ATOM 1994 O O . GLY A 1 260 ? -24.457 25.489 28.312 1.00 70.62 260 GLY A O 1
ATOM 1995 N N . ASN A 1 261 ? -24.452 23.249 28.430 1.00 67.50 261 ASN A N 1
ATOM 1996 C CA . ASN A 1 261 ? -23.365 22.966 27.493 1.00 67.50 261 ASN A CA 1
ATOM 1997 C C . ASN A 1 261 ? -23.852 22.603 26.074 1.00 67.50 261 ASN A C 1
ATOM 1999 O O . ASN A 1 261 ? -23.033 22.225 25.249 1.00 67.50 261 ASN A O 1
ATOM 2003 N N . GLY A 1 262 ? -25.150 22.736 25.773 1.00 68.44 262 GLY A N 1
ATOM 2004 C CA . GLY A 1 262 ? -25.674 22.629 24.402 1.00 68.44 262 GLY A CA 1
ATOM 2005 C C . GLY A 1 262 ? -26.536 21.399 24.118 1.00 68.44 262 GLY A C 1
ATOM 2006 O O . GLY A 1 262 ? -27.162 21.337 23.065 1.00 68.44 262 GLY A O 1
ATOM 2007 N N . SER A 1 263 ? -26.655 20.458 25.056 1.00 79.75 263 SER A N 1
ATOM 2008 C CA . SER A 1 263 ? -27.622 19.365 24.930 1.00 79.75 263 SER A CA 1
ATOM 2009 C C . SER A 1 263 ? -29.048 19.868 25.198 1.00 79.75 263 SER A C 1
ATOM 2011 O O . SER A 1 263 ? -29.318 20.443 26.252 1.00 79.75 263 SER A O 1
ATOM 2013 N N . VAL A 1 264 ? -29.984 19.580 24.293 1.00 84.94 264 VAL A N 1
ATOM 2014 C CA . VAL A 1 264 ? -31.395 19.998 24.382 1.00 84.94 264 VAL A CA 1
ATOM 2015 C C . VAL A 1 264 ? -32.306 18.776 24.474 1.00 84.94 264 VAL A C 1
ATOM 2017 O O . VAL A 1 264 ? -32.154 17.819 23.717 1.00 84.94 264 VAL A O 1
ATOM 2020 N N . ALA A 1 265 ? -33.283 18.813 25.381 1.00 90.56 265 ALA A N 1
ATOM 2021 C CA . ALA A 1 265 ? -34.243 17.733 25.573 1.00 90.56 265 ALA A CA 1
ATOM 2022 C C . ALA A 1 265 ? -35.014 17.436 24.274 1.00 90.56 265 ALA A C 1
ATOM 2024 O O . ALA A 1 265 ? -35.576 18.337 23.649 1.00 90.56 265 ALA A O 1
ATOM 2025 N N . GLY A 1 266 ? -35.067 16.163 23.884 1.00 89.00 266 GLY A N 1
ATOM 2026 C CA . GLY A 1 266 ? -35.709 15.702 22.655 1.00 89.00 266 GLY A CA 1
ATOM 2027 C C . GLY A 1 266 ? -34.861 15.850 21.389 1.00 89.00 266 GLY A C 1
ATOM 2028 O O . GLY A 1 266 ? -35.335 15.477 20.319 1.00 89.00 266 GLY A O 1
ATOM 2029 N N . GLN A 1 267 ? -33.628 16.358 21.485 1.00 86.06 267 GLN A N 1
ATOM 2030 C CA . GLN A 1 267 ? -32.683 16.417 20.367 1.00 86.06 267 GLN A CA 1
ATOM 2031 C C . GLN A 1 267 ? -31.611 15.332 20.497 1.00 86.06 267 GLN A C 1
ATOM 2033 O O . GLN A 1 267 ? -31.222 14.956 21.605 1.00 86.06 267 GLN A O 1
ATOM 2038 N N . MET A 1 268 ? -31.154 14.813 19.355 1.00 81.62 268 MET A N 1
ATOM 2039 C CA . MET A 1 268 ? -30.004 13.915 19.303 1.00 81.62 268 MET A CA 1
ATOM 2040 C C . MET A 1 268 ? -28.742 14.713 19.612 1.00 81.62 268 MET A C 1
ATOM 2042 O O . MET A 1 268 ? -28.484 15.738 18.982 1.00 81.62 268 MET A O 1
ATOM 2046 N N . PHE A 1 269 ? -27.977 14.235 20.586 1.00 75.06 269 PHE A N 1
ATOM 2047 C CA . PHE A 1 269 ? -26.600 14.657 20.757 1.00 75.06 269 PHE A CA 1
ATOM 2048 C C . PHE A 1 269 ? -25.750 13.911 19.725 1.00 75.06 269 PHE A C 1
ATOM 2050 O O . PHE A 1 269 ? -25.836 12.685 19.633 1.00 75.06 269 PHE A O 1
ATOM 2057 N N . ALA A 1 270 ? -24.999 14.664 18.928 1.00 70.00 270 ALA A N 1
ATOM 2058 C CA . ALA A 1 270 ? -24.066 14.153 17.936 1.00 70.00 270 ALA A CA 1
ATOM 2059 C C . ALA A 1 270 ? -22.774 14.967 18.032 1.00 70.00 270 ALA A C 1
ATOM 2061 O O . ALA A 1 270 ? -22.825 16.190 18.199 1.00 70.00 270 ALA A O 1
ATOM 2062 N N . GLU A 1 271 ? -21.642 14.285 17.929 1.00 72.25 271 GLU A N 1
ATOM 2063 C CA . GLU A 1 271 ? -20.318 14.894 17.916 1.00 72.25 271 GLU A CA 1
ATOM 2064 C C . GLU A 1 271 ? -19.830 15.006 16.466 1.00 72.25 271 GLU A C 1
ATOM 2066 O O . GLU A 1 271 ? -20.328 14.336 15.562 1.00 72.25 271 GLU A O 1
ATOM 2071 N N . LEU A 1 272 ? -18.893 15.922 16.219 1.00 73.44 272 LEU A N 1
ATOM 2072 C CA . LEU A 1 272 ? -18.204 16.001 14.935 1.00 73.44 272 LEU A CA 1
ATOM 2073 C C . LEU A 1 272 ? -16.785 15.471 15.126 1.00 73.44 272 LEU A C 1
ATOM 2075 O O . LEU A 1 272 ? -15.920 16.190 15.629 1.00 73.44 272 LEU A O 1
ATOM 2079 N N . GLY A 1 273 ? -16.557 14.228 14.714 1.00 77.38 273 GLY A N 1
ATOM 2080 C CA . GLY A 1 273 ? -15.229 13.634 14.625 1.00 77.38 273 GLY A CA 1
ATOM 2081 C C . GLY A 1 273 ? -14.527 13.971 13.308 1.00 77.38 273 GLY A C 1
ATOM 2082 O O . GLY A 1 273 ? -15.155 14.066 12.252 1.00 77.38 273 GLY A O 1
ATOM 2083 N N . TYR A 1 274 ? -13.203 14.119 13.361 1.00 83.94 274 TYR A N 1
ATOM 2084 C CA . TYR A 1 274 ? -12.343 14.083 12.178 1.00 83.94 274 TYR A CA 1
ATOM 2085 C C . TYR A 1 274 ? -11.568 12.772 12.196 1.00 83.94 274 TYR A C 1
ATOM 2087 O O . TYR A 1 274 ? -10.918 12.449 13.189 1.00 83.94 274 TYR A O 1
ATOM 2095 N N . VAL A 1 275 ? -11.640 12.030 11.094 1.00 85.00 275 VAL A N 1
ATOM 2096 C CA . VAL A 1 275 ? -10.920 10.770 10.915 1.00 85.00 275 VAL A CA 1
ATOM 2097 C C . VAL A 1 275 ? -9.859 10.977 9.847 1.00 85.00 275 VAL A C 1
ATOM 2099 O O . VAL A 1 275 ? -10.167 11.386 8.729 1.00 85.00 275 VAL A O 1
ATOM 2102 N N . GLU A 1 276 ? -8.619 10.662 10.198 1.00 84.81 276 GLU A N 1
ATOM 2103 C CA . GLU A 1 276 ? -7.507 10.547 9.263 1.00 84.81 276 GLU A CA 1
ATOM 2104 C C . GLU A 1 276 ? -7.043 9.090 9.251 1.00 84.81 276 GLU A C 1
ATOM 2106 O O . GLU A 1 276 ? -6.864 8.483 10.307 1.00 84.81 276 GLU A O 1
ATOM 2111 N N . VAL A 1 277 ? -6.866 8.533 8.054 1.00 81.12 277 VAL A N 1
ATOM 2112 C CA . VAL A 1 277 ? -6.294 7.200 7.847 1.00 81.12 277 VAL A CA 1
ATOM 2113 C C . VAL A 1 277 ? -5.010 7.380 7.051 1.00 81.12 277 VAL A C 1
ATOM 2115 O O . VAL A 1 277 ? -5.030 7.973 5.972 1.00 81.12 277 VAL A O 1
ATOM 2118 N N . SER A 1 278 ? -3.900 6.877 7.581 1.00 76.31 278 SER A N 1
ATOM 2119 C CA . SER A 1 278 ? -2.590 6.926 6.939 1.00 76.31 278 SER A CA 1
ATOM 2120 C C . SER A 1 278 ? -1.891 5.571 7.034 1.00 76.31 278 SER A C 1
ATOM 2122 O O . SER A 1 278 ? -2.078 4.819 7.991 1.00 76.31 278 SER A O 1
ATOM 2124 N N . SER A 1 279 ? -1.109 5.244 6.008 1.00 67.94 279 SER A N 1
ATOM 2125 C CA . SER A 1 279 ? -0.155 4.136 6.031 1.00 67.94 279 SER A CA 1
ATOM 2126 C C . SER A 1 279 ? 1.222 4.665 6.440 1.00 67.94 279 SER A C 1
ATOM 2128 O O . SER A 1 279 ? 1.589 5.779 6.057 1.00 67.94 279 SER A O 1
ATOM 2130 N N . ASN A 1 280 ? 1.963 3.874 7.220 1.00 54.53 280 ASN A N 1
ATOM 2131 C CA . ASN A 1 280 ? 3.380 4.131 7.510 1.00 54.53 280 ASN A CA 1
ATOM 2132 C C . ASN A 1 280 ? 4.273 3.737 6.335 1.00 54.53 280 ASN A C 1
ATOM 2134 O O . ASN A 1 280 ? 3.925 2.739 5.667 1.00 54.53 280 ASN A O 1
#

Secondary structure (DSSP, 8-state):
--S-PPPEEEEEEEEEEEEEEEE--HHHHHHHHH--SSSPPTBTTTT-B--EEEEEEEEE-TTS-EEEEEEEEEEE---SSGGG-EE--S-EEEE-GGG-EEEEEEEEEEES-EETTEE-S----EEEEEEE-----------SSS--SEEEGGGTTEE--TTSTT-EE-TT----EEEEEEEEPPTT--GGG--GGGGSSS--S-TT---------HHHHHTTPPPPEEEEEESS-----SS-S-------EE-SS--TTS--TTSEE-----------

Mean predicted aligned error: 11.52 Å

Foldseek 3Di:
DDDDAFDKDFDPDWAAWFWWKKAADPQLVCCQCPNDPQGAHDCHPVNQHFKWKKKKKFFAAPVRHTQDIDIDIQWTSNDPDNVPTDHGPDIDIDGRRSSPTGRMIGIFMAIPCADPVGHSRDGDMDIGDGGTDDPDPPPPAPPDDDDAQWFAVVVVRDHDQPPPPRIDGRPVDPWFFADWPDWFADPPDDPQQADCCLRTDGDPSDLSSHHDSDDDDPVCVVVVPDGTDIDTDIPDAQDDDPHDRDDDDDRKDQDCDDDPRDRHHRDIDDDDDDDDHDDD

Solvent-accessible surface area (backbone atoms only — not compara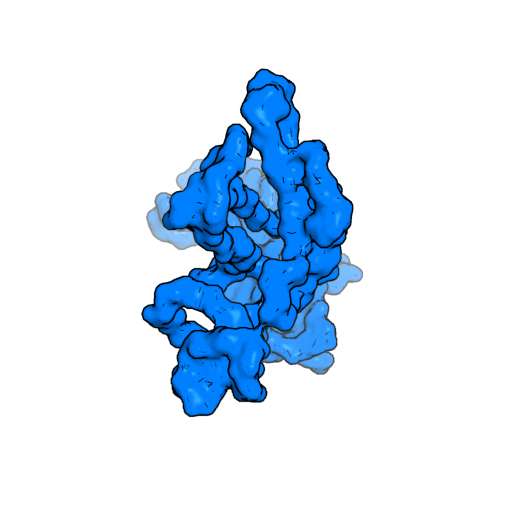ble to full-atom values): 17132 Å² total; per-residue (Å²): 139,76,96,64,80,67,60,67,50,74,50,99,58,70,41,41,35,44,26,33,30,36,29,47,37,73,66,39,50,46,29,36,70,68,26,57,101,72,20,65,34,54,14,49,98,85,53,70,38,71,27,40,31,36,40,38,41,34,21,16,32,88,86,67,48,75,64,33,72,45,80,46,69,50,21,42,32,69,51,95,53,61,88,71,37,49,68,44,80,54,83,39,80,44,78,35,55,84,28,42,62,20,20,31,43,37,48,48,74,52,52,64,48,60,53,98,90,41,66,40,54,62,92,65,67,44,75,48,74,77,37,61,60,67,95,68,74,78,76,68,84,81,86,61,94,68,90,60,71,20,18,17,73,89,64,79,58,36,84,36,54,68,82,43,96,64,41,40,72,34,80,84,65,84,78,45,34,73,43,76,77,43,79,46,58,16,79,85,56,57,76,91,34,61,47,66,70,44,62,41,52,77,89,80,68,52,96,76,66,46,50,53,41,49,63,77,53,72,69,41,54,76,69,67,55,74,75,33,44,74,40,70,38,53,90,61,87,81,59,93,62,94,76,84,65,77,86,82,90,76,90,71,50,66,31,89,48,74,44,98,88,72,48,41,52,81,36,72,50,78,86,89,83,86,88,84,88,83,83,134

Radius of gyration: 26.92 Å; Cα contacts (8 Å, |Δi|>4): 501; chains: 1; bounding box: 66×57×67 Å

InterPro domains:
  IPR027828 Protein of unknown function DUF4465 [PF14717] (13-129)

pLDDT: mean 88.65, std 11.87, range [41.75, 98.81]